Protein AF-A0A6J8ECT9-F1 (afdb_monomer_lite)

pLDDT: mean 80.05, std 12.2, range [42.28, 95.5]

Secondary structure (DSSP, 8-state):
-----HHHHHHHHHHHHHHHHHHHHHHHT----S-HHHHHHHHHHHHHHHHHHHTT---S-TTT-SS---TT-SS-TTTT-SSSPTT------HHHHHHHHHHHHHHHSHHHHHHHTT---HHHHHHHHHHHHHHS-TTS--TTTHHHHHHHHHHHHHH-HHHHHHHHHHHTT-PPPTTSHHHHHHHHHHHHHHHHHHHHHSHHHHHHHHHHHHHHHHHHHHHHHHHH-

Sequence (229 aa):
MPALLVSEKEKLLKRFALDMQRVVRQSTMLPLKDSIWTKKVHLLYACYAIVSCYQGGHNVRTKYSVICSNRNSLKTWTEKSPYLKNNFKLNKSENTAALLRECVKYRLGPTILNRTCKNTNTQRAEATNRAIRATVPSNVTFTRNYKGRVHTAIHNVNNGPGESIVKLCKAAGVSIEQGSRAARGLKNIQRHNEKHKLYKQSKRYTDQRCSKKQELYEIYDEYQEKKRL

Foldseek 3Di:
DPDDDPVRVVLLVVLVVVQLVVQLVLLLLDPPVDDLVVSLVLLLLCLVCVLCLLQVHNPRDCSNPSQNNDPPDPDGSLCVRPRHDHPRHDHPDPVSSVVSSVVSCVRSNPVNSVVPVVVPDPVLVVQLVVLLCVQPPPVDDDPPCSVVSSVLSNLCSVQNDLVSVQVVCVVVVHHDDPPDPSNVVSVVRRVVVVVVVVVCSDPVVVVVVVVVVVVVVVVVVVVVVVVVD

Organism: Mytilus coruscus (NCBI:txid42192)

Structure (mmCIF, N/CA/C/O backbone):
data_AF-A0A6J8ECT9-F1
#
_entry.id   AF-A0A6J8ECT9-F1
#
loop_
_atom_site.group_PDB
_atom_site.id
_atom_site.type_symbol
_atom_site.label_atom_id
_atom_site.label_alt_id
_atom_site.label_comp_id
_atom_site.label_asym_id
_atom_site.label_entity_id
_atom_site.label_seq_id
_atom_site.pdbx_PDB_ins_code
_atom_site.Cartn_x
_atom_site.Cartn_y
_atom_site.Cartn_z
_atom_site.occupancy
_atom_site.B_iso_or_equiv
_atom_site.auth_seq_id
_atom_site.auth_comp_id
_atom_site.auth_asym_id
_atom_site.auth_atom_id
_atom_site.pdbx_PDB_model_num
ATOM 1 N N . MET A 1 1 ? 23.731 0.062 -33.582 1.00 42.28 1 MET A N 1
ATOM 2 C CA . MET A 1 1 ? 23.997 0.014 -32.125 1.00 42.28 1 MET A CA 1
ATOM 3 C C . MET A 1 1 ? 25.031 -1.073 -31.887 1.00 42.28 1 MET A C 1
ATOM 5 O O . MET A 1 1 ? 24.798 -2.160 -32.404 1.00 42.28 1 MET A O 1
ATOM 9 N N . PRO A 1 2 ? 26.151 -0.808 -31.189 1.00 46.94 2 PRO A N 1
ATOM 10 C CA . PRO A 1 2 ? 27.113 -1.857 -30.858 1.00 46.94 2 PRO A CA 1
ATOM 11 C C . PRO A 1 2 ? 26.419 -2.965 -30.056 1.00 46.94 2 PRO A C 1
ATOM 13 O O . PRO A 1 2 ? 25.510 -2.694 -29.264 1.00 46.94 2 PRO A O 1
ATOM 16 N N . ALA A 1 3 ? 26.793 -4.215 -30.319 1.00 57.44 3 ALA A N 1
ATOM 17 C CA . ALA A 1 3 ? 26.203 -5.369 -29.660 1.00 57.44 3 ALA A CA 1
ATOM 18 C C . ALA A 1 3 ? 26.554 -5.336 -28.165 1.00 57.44 3 ALA A C 1
ATOM 20 O O . ALA A 1 3 ? 27.710 -5.497 -27.793 1.00 57.44 3 ALA A O 1
ATOM 21 N N . LEU A 1 4 ? 25.548 -5.108 -27.316 1.00 66.75 4 LEU A N 1
ATOM 22 C CA . LEU A 1 4 ? 25.708 -5.151 -25.861 1.00 66.75 4 LEU A CA 1
ATOM 23 C C . LEU A 1 4 ? 26.184 -6.540 -25.418 1.00 66.75 4 LEU A C 1
ATOM 25 O O . LEU A 1 4 ? 25.668 -7.558 -25.906 1.00 66.75 4 LEU A O 1
ATOM 29 N N . LEU A 1 5 ? 27.098 -6.571 -24.447 1.00 77.25 5 LEU A N 1
ATOM 30 C CA . LEU A 1 5 ? 27.519 -7.807 -23.788 1.00 77.25 5 LEU A CA 1
ATOM 31 C C . LEU A 1 5 ? 26.323 -8.460 -23.073 1.00 77.25 5 LEU A C 1
ATOM 33 O O . LEU A 1 5 ? 25.353 -7.794 -22.700 1.00 77.25 5 LEU A O 1
ATOM 37 N N . VAL A 1 6 ? 26.373 -9.780 -22.864 1.00 75.69 6 VAL A N 1
ATOM 38 C CA . VAL A 1 6 ? 25.279 -10.541 -22.221 1.00 75.69 6 VAL A CA 1
ATOM 39 C C . VAL A 1 6 ? 24.936 -9.968 -20.838 1.00 75.69 6 VAL A C 1
ATOM 41 O O . VAL A 1 6 ? 23.765 -9.737 -20.537 1.00 75.69 6 VAL A O 1
ATOM 44 N N . SER A 1 7 ? 25.948 -9.620 -20.041 1.00 75.31 7 SER A N 1
ATOM 45 C CA . SER A 1 7 ? 25.783 -9.004 -18.717 1.00 75.31 7 SER A CA 1
ATOM 46 C C . SER A 1 7 ? 25.121 -7.619 -18.772 1.00 75.31 7 SER A C 1
ATOM 48 O O . SER A 1 7 ? 24.304 -7.275 -17.914 1.00 75.31 7 SER A O 1
ATOM 50 N N . GLU A 1 8 ? 25.414 -6.821 -19.799 1.00 76.25 8 GLU A N 1
ATOM 51 C CA . GLU A 1 8 ? 24.804 -5.504 -20.003 1.00 76.25 8 GLU A CA 1
ATOM 52 C C . GLU A 1 8 ? 23.343 -5.616 -20.439 1.00 76.25 8 GLU A C 1
ATOM 54 O O . GLU A 1 8 ? 22.501 -4.831 -19.991 1.00 76.25 8 GLU A O 1
ATOM 59 N N . LYS A 1 9 ? 23.022 -6.617 -21.269 1.00 78.38 9 LYS A N 1
ATOM 60 C CA . LYS A 1 9 ? 21.642 -6.945 -21.652 1.00 78.38 9 LYS A CA 1
ATOM 61 C C . LYS A 1 9 ? 20.822 -7.350 -20.429 1.00 78.38 9 LYS A C 1
ATOM 63 O O . LYS A 1 9 ? 19.725 -6.829 -20.240 1.00 78.38 9 LYS A O 1
ATOM 68 N N . GLU A 1 10 ? 21.358 -8.200 -19.556 1.00 79.62 10 GLU A N 1
ATOM 69 C CA . GLU A 1 10 ? 20.688 -8.592 -18.310 1.00 79.62 10 GLU A CA 1
ATOM 70 C C . GLU A 1 10 ? 20.466 -7.409 -17.358 1.00 79.62 10 GLU A C 1
ATOM 72 O O . GLU A 1 10 ? 19.363 -7.236 -16.826 1.00 79.62 10 GLU A O 1
ATOM 77 N N . LYS A 1 11 ? 21.485 -6.557 -17.162 1.00 78.88 11 LYS A N 1
ATOM 78 C CA . LYS A 1 11 ? 21.368 -5.330 -16.353 1.00 78.88 11 LYS A CA 1
ATOM 79 C C . LYS A 1 11 ? 20.291 -4.396 -16.932 1.00 78.88 11 LYS A C 1
ATOM 81 O O . LYS A 1 11 ? 19.468 -3.868 -16.179 1.00 78.88 11 LYS A O 1
ATOM 86 N N . LEU A 1 12 ? 20.235 -4.232 -18.257 1.00 80.31 12 LEU A N 1
ATOM 87 C CA . LEU A 1 12 ? 19.220 -3.417 -18.935 1.00 80.31 12 LEU A CA 1
ATOM 88 C C . LEU A 1 12 ? 17.805 -3.986 -18.762 1.00 80.31 12 LEU A C 1
ATOM 90 O O . LEU A 1 12 ? 16.889 -3.231 -18.438 1.00 80.31 12 LEU A O 1
ATOM 94 N N . LEU A 1 13 ? 17.624 -5.300 -18.919 1.00 82.00 13 LEU A N 1
ATOM 95 C CA . LEU A 1 13 ? 16.331 -5.968 -18.729 1.00 82.00 13 LEU A CA 1
ATOM 96 C C . LEU A 1 13 ? 15.812 -5.802 -17.296 1.00 82.00 13 LEU A C 1
ATOM 98 O O . LEU A 1 13 ? 14.642 -5.472 -17.098 1.00 82.00 13 LEU A O 1
ATOM 102 N N . LYS A 1 14 ? 16.683 -5.959 -16.290 1.00 82.12 14 LYS A N 1
ATOM 103 C CA . LYS A 1 14 ? 16.328 -5.738 -14.877 1.00 82.12 14 LYS A CA 1
ATOM 104 C C . LYS A 1 14 ? 15.884 -4.296 -14.626 1.00 82.12 14 LYS A C 1
ATOM 106 O O . LYS A 1 14 ? 14.847 -4.070 -14.000 1.00 82.12 14 LYS A O 1
ATOM 111 N N . ARG A 1 15 ? 16.632 -3.318 -15.145 1.00 82.38 15 ARG A N 1
ATOM 112 C CA . ARG A 1 15 ? 16.305 -1.886 -15.025 1.00 82.38 15 ARG A CA 1
ATOM 113 C C . ARG A 1 15 ? 14.992 -1.535 -15.721 1.00 82.38 15 ARG A C 1
ATOM 115 O O . ARG A 1 15 ? 14.152 -0.860 -15.129 1.00 82.38 15 ARG A O 1
ATOM 122 N N . PHE A 1 16 ? 14.777 -2.059 -16.925 1.00 84.50 16 PHE A N 1
ATOM 123 C CA . PHE A 1 16 ? 13.524 -1.911 -17.658 1.00 84.50 16 PHE A CA 1
ATOM 124 C C . PHE A 1 16 ? 12.336 -2.502 -16.889 1.00 84.50 16 PHE A C 1
ATOM 126 O O . PHE A 1 16 ? 11.304 -1.849 -16.746 1.00 84.50 16 PHE A O 1
ATOM 133 N N . ALA A 1 17 ? 12.487 -3.696 -16.311 1.00 83.44 17 ALA A N 1
ATOM 134 C CA . ALA A 1 17 ? 11.437 -4.321 -15.512 1.00 83.44 17 ALA A CA 1
ATOM 135 C C . ALA A 1 17 ? 11.085 -3.506 -14.252 1.00 83.44 17 ALA A C 1
ATOM 137 O O . ALA A 1 17 ? 9.904 -3.353 -13.928 1.00 83.44 17 ALA A O 1
ATOM 138 N N . LEU A 1 18 ? 12.083 -2.963 -13.545 1.00 82.19 18 LEU A N 1
ATOM 139 C CA . LEU A 1 18 ? 11.872 -2.103 -12.370 1.00 82.19 18 LEU A CA 1
ATOM 140 C C . LEU A 1 18 ? 11.126 -0.816 -12.728 1.00 82.19 18 LEU A C 1
ATOM 142 O O . LEU A 1 18 ? 10.202 -0.401 -12.022 1.00 82.19 18 LEU A O 1
ATOM 146 N N . ASP A 1 19 ? 11.511 -0.211 -13.843 1.00 83.94 19 ASP A N 1
ATOM 147 C CA . ASP A 1 19 ? 10.875 0.983 -14.362 1.00 83.94 19 ASP A CA 1
ATOM 148 C C . ASP A 1 19 ? 9.418 0.735 -14.767 1.00 83.94 19 ASP A C 1
ATOM 150 O O . ASP A 1 19 ? 8.507 1.421 -14.296 1.00 83.94 19 ASP A O 1
ATOM 154 N N . MET A 1 20 ? 9.174 -0.334 -15.520 1.00 82.62 20 MET A N 1
ATOM 155 C CA . MET A 1 20 ? 7.834 -0.744 -15.921 1.00 82.62 20 MET A CA 1
ATOM 156 C C . MET A 1 20 ? 6.936 -1.014 -14.705 1.00 82.62 20 MET A C 1
ATOM 158 O O . MET A 1 20 ? 5.779 -0.592 -14.671 1.00 82.62 20 MET A O 1
ATOM 162 N N . GLN A 1 21 ? 7.468 -1.647 -13.653 1.00 81.00 21 GLN A N 1
ATOM 163 C CA . GLN A 1 21 ? 6.742 -1.836 -12.393 1.00 81.00 21 GLN A CA 1
ATOM 164 C C . GLN A 1 21 ? 6.394 -0.510 -11.706 1.00 81.00 21 GLN A C 1
ATOM 166 O O . GLN A 1 21 ? 5.280 -0.364 -11.191 1.00 81.00 21 GLN A O 1
ATOM 171 N N . ARG A 1 22 ? 7.315 0.462 -11.688 1.00 78.81 22 ARG A N 1
ATOM 172 C CA . ARG A 1 22 ? 7.078 1.803 -11.123 1.00 78.81 22 ARG A CA 1
ATOM 173 C C . ARG A 1 22 ? 5.946 2.516 -11.864 1.00 78.81 22 ARG A C 1
ATOM 175 O O . ARG A 1 22 ? 5.014 2.998 -11.221 1.00 78.81 22 ARG A O 1
ATOM 182 N N . VAL A 1 23 ? 6.011 2.532 -13.191 1.00 78.75 23 VAL A N 1
ATOM 183 C CA . VAL A 1 23 ? 5.038 3.149 -14.111 1.00 78.75 23 VAL A CA 1
ATOM 184 C C . VAL A 1 23 ? 3.642 2.558 -13.912 1.00 78.75 23 VAL A C 1
ATOM 186 O O . VAL A 1 23 ? 2.666 3.269 -13.650 1.00 78.75 23 VAL A O 1
ATOM 189 N N . VAL A 1 24 ? 3.543 1.230 -13.959 1.00 78.88 24 VAL A N 1
ATOM 190 C CA . VAL A 1 24 ? 2.293 0.497 -13.729 1.00 78.88 24 VAL A CA 1
ATOM 191 C C . VAL A 1 24 ? 1.719 0.824 -12.348 1.00 78.88 24 VAL A C 1
ATOM 193 O O . VAL A 1 24 ? 0.538 1.150 -12.227 1.00 78.88 24 VAL A O 1
ATOM 196 N N . ARG A 1 25 ? 2.551 0.805 -11.299 1.00 75.94 25 ARG A N 1
ATOM 197 C CA . ARG A 1 25 ? 2.118 1.107 -9.929 1.00 75.94 25 ARG A CA 1
ATOM 198 C C . ARG A 1 25 ? 1.561 2.524 -9.805 1.00 75.94 25 ARG A C 1
ATOM 200 O O . ARG A 1 25 ? 0.487 2.689 -9.230 1.00 75.94 25 ARG A O 1
ATOM 207 N N . GLN A 1 26 ? 2.241 3.524 -10.362 1.00 72.56 26 GLN A N 1
ATOM 208 C CA . GLN A 1 26 ? 1.763 4.911 -10.357 1.00 72.56 26 GLN A CA 1
ATOM 209 C C . GLN A 1 26 ? 0.407 5.047 -11.058 1.00 72.56 26 GLN A C 1
ATOM 211 O O . GLN A 1 26 ? -0.494 5.687 -10.519 1.00 72.56 26 GLN A O 1
ATOM 216 N N . SER A 1 27 ? 0.223 4.360 -12.188 1.00 72.00 27 SER A N 1
ATOM 217 C CA . SER A 1 27 ? -1.050 4.351 -12.922 1.00 72.00 27 SER A CA 1
ATOM 218 C C . SER A 1 27 ? -2.197 3.756 -12.091 1.00 72.00 27 SER A C 1
ATOM 220 O O . SER A 1 27 ? -3.317 4.257 -12.123 1.00 72.00 27 SER A O 1
ATOM 222 N N . THR A 1 28 ? -1.927 2.723 -11.282 1.00 67.19 28 THR A N 1
ATOM 223 C CA . THR A 1 28 ? -2.938 2.097 -10.402 1.00 67.19 28 THR A CA 1
ATOM 224 C C . THR A 1 28 ? -3.255 2.867 -9.115 1.00 67.19 28 THR A C 1
ATOM 226 O O . THR A 1 28 ? -4.299 2.612 -8.505 1.00 67.19 28 THR A O 1
ATOM 229 N N . MET A 1 29 ? -2.368 3.774 -8.687 1.00 61.28 29 MET A N 1
ATOM 230 C CA . MET A 1 29 ? -2.456 4.510 -7.416 1.00 61.28 29 MET A CA 1
ATOM 231 C C . MET A 1 29 ? -3.313 5.776 -7.481 1.00 61.28 29 MET A C 1
ATOM 233 O O . MET A 1 29 ? -3.474 6.443 -6.459 1.00 61.28 29 MET A O 1
ATOM 237 N N . LEU A 1 30 ? -3.887 6.104 -8.640 1.00 58.78 30 LEU A N 1
ATOM 238 C CA . LEU A 1 30 ? -4.787 7.242 -8.745 1.00 58.78 30 LEU A CA 1
ATOM 239 C C . LEU A 1 30 ? -5.983 7.099 -7.787 1.00 58.78 30 LEU A C 1
ATOM 241 O O . LEU A 1 30 ? -6.683 6.077 -7.830 1.00 58.78 30 LEU A O 1
ATOM 245 N N . PRO A 1 31 ? -6.267 8.128 -6.970 1.00 50.12 31 PRO A N 1
ATOM 246 C CA . PRO A 1 31 ? -7.516 8.237 -6.239 1.00 50.12 31 PRO A CA 1
ATOM 247 C C . PRO A 1 31 ? -8.613 8.628 -7.233 1.00 50.12 31 PRO A C 1
ATOM 249 O O . PRO A 1 31 ? -9.048 9.773 -7.289 1.00 50.12 31 PRO A O 1
ATOM 252 N N . LEU A 1 32 ? -9.038 7.687 -8.076 1.00 51.03 32 LEU A N 1
ATOM 253 C CA . LEU A 1 32 ? -10.260 7.879 -8.842 1.00 51.03 32 LEU A CA 1
ATOM 254 C C . LEU A 1 32 ? -11.411 7.747 -7.845 1.00 51.03 32 LEU A C 1
ATOM 256 O O . LEU A 1 32 ? -11.631 6.672 -7.291 1.00 51.03 32 LEU A O 1
ATOM 260 N N . LYS A 1 33 ? -12.103 8.864 -7.595 1.00 47.41 33 LYS A N 1
ATOM 261 C CA . LYS A 1 33 ? -13.341 8.929 -6.800 1.00 47.41 33 LYS A CA 1
ATOM 262 C C . LYS A 1 33 ? -14.496 8.136 -7.438 1.00 47.41 33 LYS A C 1
ATOM 264 O O . LYS A 1 33 ? -15.548 8.004 -6.826 1.00 47.41 33 LYS A O 1
ATOM 269 N N . ASP A 1 34 ? -14.283 7.600 -8.637 1.00 55.09 34 ASP A N 1
ATOM 270 C CA . ASP A 1 34 ? -15.316 7.034 -9.492 1.00 55.09 34 ASP A CA 1
ATOM 271 C C . ASP A 1 34 ? -15.392 5.504 -9.434 1.00 55.09 34 ASP A C 1
ATOM 273 O O . ASP A 1 34 ? -14.474 4.807 -8.992 1.00 55.09 34 ASP A O 1
ATOM 277 N N . SER A 1 35 ? -16.514 4.990 -9.941 1.00 68.62 35 SER A N 1
ATOM 278 C CA . SER A 1 35 ? -16.851 3.570 -10.033 1.00 68.62 35 SER A CA 1
ATOM 279 C C . SER A 1 35 ? -15.708 2.679 -10.558 1.00 68.62 35 SER A C 1
ATOM 281 O O . SER A 1 35 ? -14.853 3.088 -11.352 1.00 68.62 35 SER A O 1
ATOM 283 N N . ILE A 1 36 ? -15.739 1.392 -10.184 1.00 71.06 36 ILE A N 1
ATOM 284 C CA . ILE A 1 36 ? -14.810 0.360 -10.686 1.00 71.06 36 ILE A CA 1
ATOM 285 C C . ILE A 1 36 ? -14.751 0.356 -12.223 1.00 71.06 36 ILE A C 1
ATOM 287 O O . ILE A 1 36 ? -13.694 0.092 -12.801 1.00 71.06 36 ILE A O 1
ATOM 291 N N . TRP A 1 37 ? -15.868 0.655 -12.888 1.00 72.25 37 TRP A N 1
ATOM 292 C CA . TRP A 1 37 ? -15.952 0.725 -14.342 1.00 72.25 37 TRP A CA 1
ATOM 293 C C . TRP A 1 37 ? -15.104 1.870 -14.910 1.00 72.25 37 TRP A C 1
ATOM 295 O O . TRP A 1 37 ? -14.250 1.630 -15.763 1.00 72.25 37 TRP A O 1
ATOM 305 N N . THR A 1 38 ? -15.223 3.078 -14.355 1.00 73.31 38 THR A N 1
ATOM 306 C CA . THR A 1 38 ? -14.407 4.240 -14.744 1.00 73.31 38 THR A CA 1
ATOM 307 C C . THR A 1 38 ? -12.912 3.958 -14.568 1.00 73.31 38 THR A C 1
ATOM 309 O O . THR A 1 38 ? -12.101 4.274 -15.443 1.00 73.31 38 THR A O 1
ATOM 312 N N . LYS A 1 39 ? -12.539 3.271 -13.478 1.00 73.31 39 LYS A N 1
ATOM 313 C CA . LYS A 1 39 ? -11.155 2.841 -13.228 1.00 73.31 39 LYS A CA 1
ATOM 314 C C . LYS A 1 39 ? -10.645 1.856 -14.284 1.00 73.31 39 LYS A C 1
ATOM 316 O O . LYS A 1 39 ? -9.508 1.988 -14.733 1.00 73.31 39 LYS A O 1
ATOM 321 N N . LYS A 1 40 ? -11.466 0.891 -14.708 1.00 74.81 40 LYS A N 1
ATOM 322 C CA . LYS A 1 40 ? -11.105 -0.064 -15.772 1.00 74.81 40 LYS A CA 1
ATOM 323 C C . LYS A 1 40 ? -10.872 0.635 -17.105 1.00 74.81 40 LYS A C 1
ATOM 325 O O . LYS A 1 40 ? -9.853 0.386 -17.739 1.00 74.81 40 LYS A O 1
ATOM 330 N N . VAL A 1 41 ? -11.783 1.524 -17.499 1.00 76.62 41 VAL A N 1
ATOM 331 C CA . VAL A 1 41 ? -11.671 2.282 -18.753 1.00 76.62 41 VAL A CA 1
ATOM 332 C C . VAL A 1 41 ? -10.392 3.119 -18.753 1.00 76.62 41 VAL A C 1
ATOM 334 O O . VAL A 1 41 ? -9.612 3.052 -19.699 1.00 76.62 41 VAL A O 1
ATOM 337 N N . HIS A 1 42 ? -10.115 3.843 -17.666 1.00 76.38 42 HIS A N 1
ATOM 338 C CA . HIS A 1 42 ? -8.904 4.655 -17.556 1.00 76.38 42 HIS A CA 1
ATOM 339 C C . HIS A 1 42 ? -7.619 3.818 -17.671 1.00 76.38 42 HIS A C 1
ATOM 341 O O . HIS A 1 42 ? -6.706 4.180 -18.410 1.00 76.38 42 HIS A O 1
ATOM 347 N N . LEU A 1 43 ? -7.556 2.674 -16.984 1.00 76.81 43 LEU A N 1
ATOM 348 C CA . LEU A 1 43 ? -6.375 1.807 -16.992 1.00 76.81 43 LEU A CA 1
ATOM 349 C C . LEU A 1 43 ? -6.169 1.082 -18.328 1.00 76.81 43 LEU A C 1
ATOM 351 O O . LEU A 1 43 ? -5.025 0.858 -18.717 1.00 76.81 43 LEU A O 1
ATOM 355 N N . LEU A 1 44 ? -7.242 0.791 -19.071 1.00 76.56 44 LEU A N 1
ATOM 356 C CA . LEU A 1 44 ? -7.140 0.294 -20.445 1.00 76.56 44 LEU A CA 1
ATOM 357 C C . LEU A 1 44 ? -6.441 1.314 -21.349 1.00 76.56 44 LEU A C 1
ATOM 359 O O . LEU A 1 44 ? -5.489 0.955 -22.037 1.00 76.56 44 LEU A O 1
ATOM 363 N N . TYR A 1 45 ? -6.847 2.586 -21.305 1.00 78.00 45 TYR A N 1
ATOM 364 C CA . TYR A 1 45 ? -6.188 3.648 -22.074 1.00 78.00 45 TYR A CA 1
ATOM 365 C C . TYR A 1 45 ? -4.764 3.947 -21.583 1.00 78.00 45 TYR A C 1
ATOM 367 O O . TYR A 1 45 ? -3.893 4.268 -22.395 1.00 78.00 45 TYR A O 1
ATOM 375 N N . ALA A 1 46 ? -4.489 3.770 -20.287 1.00 79.75 46 ALA A N 1
ATOM 376 C CA . ALA A 1 46 ? -3.138 3.884 -19.744 1.00 79.75 46 ALA A CA 1
ATOM 377 C C . ALA A 1 46 ? -2.174 2.865 -20.379 1.00 79.75 46 ALA A C 1
ATOM 379 O O . ALA A 1 46 ? -1.024 3.211 -20.642 1.00 79.75 46 ALA A O 1
ATOM 380 N N . CYS A 1 47 ? -2.629 1.649 -20.715 1.00 82.25 47 CYS A N 1
ATOM 381 C CA . CYS A 1 47 ? -1.801 0.671 -21.434 1.00 82.25 47 CYS A CA 1
ATOM 382 C C . CYS A 1 47 ? -1.283 1.220 -22.770 1.00 82.25 47 CYS A C 1
ATOM 384 O O . CYS A 1 47 ? -0.094 1.111 -23.065 1.00 82.25 47 CYS A O 1
ATOM 386 N N . TYR A 1 48 ? -2.163 1.842 -23.559 1.00 80.81 48 TYR A N 1
ATOM 387 C CA . TYR A 1 48 ? -1.798 2.453 -24.840 1.00 80.81 48 TYR A CA 1
ATOM 388 C C . TYR A 1 48 ? -0.845 3.635 -24.646 1.00 80.81 48 TYR A C 1
ATOM 390 O O . TYR A 1 48 ? 0.136 3.763 -25.378 1.00 80.81 48 TYR A O 1
ATOM 398 N N . ALA A 1 49 ? -1.093 4.463 -23.627 1.00 79.94 49 ALA A N 1
ATOM 399 C CA . ALA A 1 49 ? -0.227 5.587 -23.287 1.00 79.94 49 ALA A CA 1
ATOM 400 C C . ALA A 1 49 ? 1.196 5.138 -22.918 1.00 79.94 49 ALA A C 1
ATOM 402 O O . ALA A 1 49 ? 2.166 5.717 -23.407 1.00 79.94 49 ALA A O 1
ATOM 403 N N . ILE A 1 50 ? 1.321 4.095 -22.091 1.00 82.25 50 ILE A N 1
ATOM 404 C CA . ILE A 1 50 ? 2.609 3.545 -21.650 1.00 82.25 50 ILE A CA 1
ATOM 405 C C . ILE A 1 50 ? 3.407 3.020 -22.847 1.00 82.25 50 ILE A C 1
ATOM 407 O O . ILE A 1 50 ? 4.567 3.396 -23.009 1.00 82.25 50 ILE A O 1
ATOM 411 N N . VAL A 1 51 ? 2.779 2.205 -23.707 1.00 84.62 51 VAL A N 1
ATOM 412 C CA . VAL A 1 51 ? 3.423 1.648 -24.911 1.00 84.62 51 VAL A CA 1
ATOM 413 C C . VAL A 1 51 ? 3.906 2.764 -25.834 1.00 84.62 51 VAL A C 1
ATOM 415 O O . VAL A 1 51 ? 5.083 2.798 -26.188 1.00 84.62 51 VAL A O 1
ATOM 418 N N . SER A 1 52 ? 3.024 3.722 -26.141 1.00 80.31 52 SER A N 1
ATOM 419 C CA . SER A 1 52 ? 3.354 4.875 -26.981 1.00 80.31 52 SER A CA 1
ATOM 420 C C . SER A 1 52 ? 4.548 5.648 -26.422 1.00 80.31 52 SER A C 1
ATOM 422 O O . SER A 1 52 ? 5.460 6.001 -27.165 1.00 80.31 52 SER A O 1
ATOM 424 N N . CYS A 1 53 ? 4.599 5.871 -25.106 1.00 79.56 53 CYS A N 1
ATOM 425 C CA . CYS A 1 53 ? 5.686 6.642 -24.517 1.00 79.56 53 CYS A CA 1
ATOM 426 C C . CYS A 1 53 ? 7.033 5.904 -24.536 1.00 79.56 53 CYS A C 1
ATOM 428 O O . CYS A 1 53 ? 8.048 6.550 -24.770 1.00 79.56 53 CYS A O 1
ATOM 430 N N . TYR A 1 54 ? 7.069 4.580 -24.339 1.00 82.62 54 TYR A N 1
ATOM 431 C CA . TYR A 1 54 ? 8.312 3.806 -24.500 1.00 82.62 54 TYR A CA 1
ATOM 432 C C . TYR A 1 54 ? 8.829 3.811 -25.949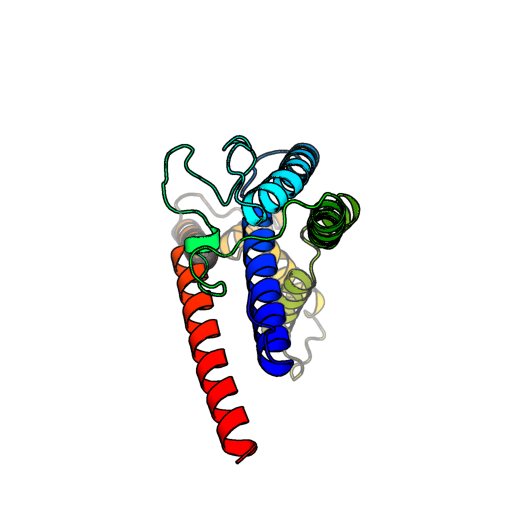 1.00 82.62 54 TYR A C 1
ATOM 434 O O . TYR A 1 54 ? 10.027 3.667 -26.178 1.00 82.62 54 TYR A O 1
ATOM 442 N N . GLN A 1 55 ? 7.943 4.008 -26.927 1.00 82.25 55 GLN A N 1
ATOM 443 C CA . GLN A 1 55 ? 8.282 4.185 -28.344 1.00 82.25 55 GLN A CA 1
ATOM 444 C C . GLN A 1 55 ? 8.634 5.645 -28.708 1.00 82.25 55 GLN A C 1
ATOM 446 O O . GLN A 1 55 ? 8.883 5.959 -29.875 1.00 82.25 55 GLN A O 1
ATOM 451 N N . GLY A 1 56 ? 8.644 6.553 -27.724 1.00 74.31 56 GLY A N 1
ATOM 452 C CA . GLY A 1 56 ? 8.908 7.983 -27.910 1.00 74.31 56 GLY A CA 1
ATOM 453 C C . GLY A 1 56 ? 7.733 8.786 -28.480 1.00 74.31 56 GLY A C 1
ATOM 454 O O . GLY A 1 56 ? 7.928 9.914 -28.926 1.00 74.31 56 GLY A O 1
ATOM 455 N N . GLY A 1 57 ? 6.524 8.216 -28.515 1.00 70.94 57 GLY A N 1
ATOM 456 C CA . GLY A 1 57 ? 5.290 8.897 -28.904 1.00 70.94 57 GLY A CA 1
ATOM 457 C C . GLY A 1 57 ? 4.549 9.457 -27.689 1.00 70.94 57 GLY A C 1
ATOM 458 O O . GLY A 1 57 ? 4.110 8.701 -26.821 1.00 70.94 57 GLY A O 1
ATOM 459 N N . HIS A 1 58 ? 4.348 10.775 -27.643 1.00 67.44 58 HIS A N 1
ATOM 460 C CA . HIS A 1 58 ? 3.712 11.471 -26.509 1.00 67.44 58 HIS A CA 1
ATOM 461 C C . HIS A 1 58 ? 2.329 12.052 -26.838 1.00 67.44 58 HIS A C 1
ATOM 463 O O . HIS A 1 58 ? 1.788 12.865 -26.096 1.00 67.44 58 HIS A O 1
ATOM 469 N N . ASN A 1 59 ? 1.715 11.581 -27.924 1.00 58.38 59 ASN A N 1
ATOM 470 C CA . ASN A 1 59 ? 0.453 12.116 -28.444 1.00 58.38 59 ASN A CA 1
ATOM 471 C C . ASN A 1 59 ? -0.793 11.599 -27.699 1.00 58.38 59 ASN A C 1
ATOM 473 O O . ASN A 1 59 ? -1.919 11.979 -28.025 1.00 58.38 59 ASN A O 1
ATOM 477 N N . VAL A 1 60 ? -0.627 10.727 -26.699 1.00 58.41 60 VAL A N 1
ATOM 478 C CA . VAL A 1 60 ? -1.757 10.151 -25.961 1.00 58.41 60 VAL A CA 1
ATOM 479 C C . VAL A 1 60 ? -2.249 11.149 -24.915 1.00 58.41 60 VAL A C 1
ATOM 481 O O . VAL A 1 60 ? -1.480 11.629 -24.086 1.00 58.41 60 VAL A O 1
ATOM 484 N N . ARG A 1 61 ? -3.548 11.481 -24.983 1.00 55.56 61 ARG A N 1
ATOM 485 C CA . ARG A 1 61 ? -4.200 12.536 -24.187 1.00 55.56 61 ARG A CA 1
ATOM 486 C C . ARG A 1 61 ? -3.797 12.458 -22.705 1.00 55.56 61 ARG A C 1
ATOM 488 O O . ARG A 1 61 ? -3.939 11.410 -22.073 1.00 55.56 61 ARG A O 1
ATOM 495 N N . THR A 1 62 ? -3.421 13.606 -22.139 1.00 57.34 62 THR A N 1
ATOM 496 C CA . THR A 1 62 ? -3.150 13.850 -20.703 1.00 57.34 62 THR A CA 1
ATOM 497 C C . THR A 1 62 ? -4.226 13.284 -19.769 1.00 57.34 62 THR A C 1
ATOM 499 O O . THR A 1 62 ? -3.941 12.956 -18.625 1.00 57.34 62 THR A O 1
ATOM 502 N N . LYS A 1 63 ? -5.454 13.091 -20.272 1.00 57.53 63 LYS A N 1
ATOM 503 C CA . LYS A 1 63 ? -6.577 12.468 -19.557 1.00 57.53 63 LYS A CA 1
ATOM 504 C C . LYS A 1 63 ? -6.336 11.009 -19.136 1.00 57.53 63 LYS A C 1
ATOM 506 O O . LYS A 1 63 ? -6.953 10.577 -18.170 1.00 57.53 63 LYS A O 1
ATOM 511 N N . TYR A 1 64 ? -5.488 10.252 -19.839 1.00 60.06 64 TYR A N 1
ATOM 512 C CA . TYR A 1 64 ? -5.261 8.815 -19.579 1.00 60.06 64 TYR A CA 1
ATOM 513 C C . TYR A 1 64 ? -3.804 8.465 -19.258 1.00 60.06 64 TYR A C 1
ATOM 515 O O . TYR A 1 64 ? -3.512 7.358 -18.811 1.00 60.06 64 TYR A O 1
ATOM 523 N N . SER A 1 65 ? -2.881 9.403 -19.483 1.00 62.22 65 SER A N 1
ATOM 524 C CA . SER A 1 65 ? -1.472 9.252 -19.136 1.00 62.22 65 SER A CA 1
ATOM 525 C C . SER A 1 65 ? -1.195 9.920 -17.794 1.00 62.22 65 SER A C 1
ATOM 527 O O . SER A 1 65 ? -0.981 11.125 -17.712 1.00 62.22 65 SER A O 1
ATOM 529 N N . VAL A 1 66 ? -1.172 9.125 -16.724 1.00 62.31 66 VAL A N 1
ATOM 530 C CA . VAL A 1 66 ? -0.832 9.597 -15.365 1.00 62.31 66 VAL A CA 1
ATOM 531 C C . VAL A 1 66 ? 0.620 10.083 -15.277 1.00 62.31 66 VAL A C 1
ATOM 533 O O . VAL A 1 66 ? 0.985 10.881 -14.418 1.00 62.31 66 VAL A O 1
ATOM 536 N N . ILE A 1 67 ? 1.458 9.579 -16.180 1.00 61.72 67 ILE A N 1
ATOM 537 C CA . ILE A 1 67 ? 2.917 9.649 -16.096 1.00 61.72 67 ILE A CA 1
ATOM 538 C C . ILE A 1 67 ? 3.464 10.731 -17.036 1.00 61.72 67 ILE A C 1
ATOM 540 O O . ILE A 1 67 ? 4.464 11.377 -16.724 1.00 61.72 67 ILE A O 1
ATOM 544 N N . CYS A 1 68 ? 2.785 10.985 -18.159 1.00 63.31 68 CYS A N 1
ATOM 545 C CA . CYS A 1 68 ? 3.107 12.073 -19.076 1.00 63.31 68 CYS A CA 1
ATOM 546 C C . CYS A 1 68 ? 2.119 13.226 -18.854 1.00 63.31 68 CYS A C 1
ATOM 548 O O . CYS A 1 68 ? 1.097 13.342 -19.524 1.00 63.31 68 CYS A O 1
ATOM 550 N N . SER A 1 69 ? 2.409 14.051 -17.848 1.00 55.06 69 SER A N 1
ATOM 551 C CA . SER A 1 69 ? 1.503 15.108 -17.380 1.00 55.06 69 SER A CA 1
ATOM 552 C C . SER A 1 69 ? 1.465 16.345 -18.285 1.00 55.06 69 SER A C 1
ATOM 554 O O . SER A 1 69 ? 0.565 17.161 -18.139 1.00 55.06 69 SER A O 1
ATOM 556 N N . ASN A 1 70 ? 2.413 16.498 -19.216 1.00 53.50 70 ASN A N 1
ATOM 557 C CA . ASN A 1 70 ? 2.557 17.715 -20.012 1.00 53.50 70 ASN A CA 1
ATOM 558 C C . ASN A 1 70 ? 2.615 17.411 -21.508 1.00 53.50 70 ASN A C 1
ATOM 560 O O . ASN A 1 70 ? 3.546 16.759 -21.971 1.00 53.50 70 ASN A O 1
ATOM 564 N N . ARG A 1 71 ? 1.683 18.007 -22.264 1.00 50.53 71 ARG A N 1
ATOM 565 C CA . ARG A 1 71 ? 1.771 18.136 -23.731 1.00 50.53 71 ARG A CA 1
ATOM 566 C C . ARG A 1 71 ? 3.037 18.881 -24.186 1.00 50.53 71 ARG A C 1
ATOM 568 O O . ARG A 1 71 ? 3.498 18.635 -25.289 1.00 50.53 71 ARG A O 1
ATOM 575 N N . ASN A 1 72 ? 3.601 19.735 -23.321 1.00 47.94 72 ASN A N 1
ATOM 576 C CA . ASN A 1 72 ? 4.693 20.660 -23.653 1.00 47.94 72 ASN A CA 1
ATOM 577 C C . ASN A 1 72 ? 6.009 20.392 -22.899 1.00 47.94 72 ASN A C 1
ATOM 579 O O . ASN A 1 72 ? 6.929 21.202 -22.989 1.00 47.94 72 ASN A O 1
ATOM 583 N N . SER A 1 73 ? 6.139 19.315 -22.109 1.00 52.78 73 SER A N 1
ATOM 584 C CA . SER A 1 73 ? 7.432 19.064 -21.459 1.00 52.78 73 SER A CA 1
ATOM 585 C C . SER A 1 73 ? 8.369 18.376 -22.436 1.00 52.78 73 SER A C 1
ATOM 587 O O . SER A 1 73 ? 8.163 17.208 -22.749 1.00 52.78 73 SER A O 1
ATOM 589 N N . LEU A 1 74 ? 9.437 19.079 -22.813 1.00 51.41 74 LEU A N 1
ATOM 590 C CA . LEU A 1 74 ? 10.569 18.555 -23.586 1.00 51.41 74 LEU A CA 1
ATOM 591 C C . LEU A 1 74 ? 11.168 17.269 -22.991 1.00 51.41 74 LEU A C 1
ATOM 593 O O . LEU A 1 74 ? 11.817 16.523 -23.710 1.00 51.41 74 LEU A O 1
ATOM 597 N N . LYS A 1 75 ? 10.936 17.009 -21.693 1.00 56.09 75 LYS A N 1
ATOM 598 C CA . LYS A 1 75 ? 11.442 15.828 -20.992 1.00 56.09 75 LYS A CA 1
ATOM 599 C C . LYS A 1 75 ? 10.424 14.704 -20.898 1.00 56.09 75 LYS A C 1
ATOM 601 O O . LYS A 1 75 ? 9.415 14.827 -20.189 1.00 56.09 75 LYS A O 1
ATOM 606 N N . THR A 1 76 ? 10.737 13.587 -21.544 1.00 66.19 76 THR A N 1
ATOM 607 C CA . THR A 1 76 ? 9.945 12.356 -21.490 1.00 66.19 76 THR A CA 1
ATOM 608 C C . THR A 1 76 ? 9.978 11.739 -20.090 1.00 66.19 76 THR A C 1
ATOM 610 O O . THR A 1 76 ? 10.872 11.995 -19.285 1.00 66.19 76 THR A O 1
ATOM 613 N N . TRP A 1 77 ? 8.983 10.924 -19.733 1.00 71.75 77 TRP A N 1
ATOM 614 C CA . TRP A 1 77 ? 9.033 10.251 -18.431 1.00 71.75 77 TRP A CA 1
ATOM 615 C C . TRP A 1 77 ? 10.159 9.202 -18.382 1.00 71.75 77 TRP A C 1
ATOM 617 O O . TRP A 1 77 ? 10.717 8.977 -17.313 1.00 71.75 77 TRP A O 1
ATOM 627 N N . THR A 1 78 ? 10.539 8.640 -19.535 1.00 71.75 78 THR A N 1
ATOM 628 C CA . THR A 1 78 ? 11.728 7.797 -19.720 1.00 71.75 78 THR A CA 1
ATOM 629 C C . THR A 1 78 ? 13.016 8.548 -19.381 1.00 71.75 78 THR A C 1
ATOM 631 O O . THR A 1 78 ? 13.898 7.967 -18.763 1.00 71.75 78 THR A O 1
ATOM 634 N N . GLU A 1 79 ? 13.101 9.853 -19.662 1.00 72.19 79 GLU A N 1
ATOM 635 C CA . GLU A 1 79 ? 14.207 10.716 -19.201 1.00 72.19 79 GLU A CA 1
ATOM 636 C C . GLU A 1 79 ? 14.127 11.074 -17.710 1.00 72.19 79 GLU A C 1
ATOM 638 O O . GLU A 1 79 ? 15.120 11.470 -17.111 1.00 72.19 79 GLU A O 1
ATOM 643 N N . LYS A 1 80 ? 12.950 10.947 -17.089 1.00 71.81 80 LYS A N 1
ATOM 644 C CA . LYS A 1 80 ? 12.753 11.107 -15.635 1.00 71.81 80 LYS A CA 1
ATOM 645 C C . LYS A 1 80 ? 12.819 9.767 -14.894 1.00 71.81 80 LYS A C 1
ATOM 647 O O . LYS A 1 80 ? 12.486 9.694 -13.703 1.00 71.81 80 LYS A O 1
ATOM 652 N N . SER A 1 81 ? 13.145 8.684 -15.593 1.00 76.12 81 SER A N 1
ATOM 653 C CA . SER A 1 81 ? 13.294 7.380 -14.969 1.00 76.12 81 SER A CA 1
ATOM 654 C C . SER A 1 81 ? 14.623 7.333 -14.215 1.00 76.12 81 SER A C 1
ATOM 656 O O . SER A 1 81 ? 15.653 7.617 -14.813 1.00 76.12 81 SER A O 1
ATOM 658 N N . PRO A 1 82 ? 14.637 6.932 -12.932 1.00 74.19 82 PRO A N 1
ATOM 659 C CA . PRO A 1 82 ? 15.879 6.669 -12.216 1.00 74.19 82 PRO A CA 1
ATOM 660 C C . PRO A 1 82 ? 16.545 5.363 -12.680 1.00 74.19 82 PRO A C 1
ATOM 662 O O . PRO A 1 82 ? 17.674 5.084 -12.301 1.00 74.19 82 PRO A O 1
ATOM 665 N N . TYR A 1 83 ? 15.845 4.531 -13.461 1.00 79.94 83 TYR A N 1
ATOM 666 C CA . TYR A 1 83 ? 16.318 3.203 -13.851 1.00 79.94 83 TYR A CA 1
ATOM 667 C C . TYR A 1 83 ? 16.789 3.142 -15.309 1.00 79.94 83 TYR A C 1
ATOM 669 O O . TYR A 1 83 ? 17.664 2.339 -15.635 1.00 79.94 83 TYR A O 1
ATOM 677 N N . LEU A 1 84 ? 16.208 3.949 -16.200 1.00 81.38 84 LEU A N 1
ATOM 678 C CA . LEU A 1 84 ? 16.544 3.944 -17.625 1.00 81.38 84 LEU A CA 1
ATOM 679 C C . LEU A 1 84 ? 17.657 4.945 -17.949 1.00 81.38 84 LEU A C 1
ATOM 681 O O . LEU A 1 84 ? 17.842 5.942 -17.261 1.00 81.38 84 LEU A O 1
ATOM 685 N N . LYS A 1 85 ? 18.392 4.681 -19.035 1.00 75.25 85 LYS A N 1
ATOM 686 C CA . LYS A 1 85 ? 19.355 5.640 -19.591 1.00 75.25 85 LYS A CA 1
ATOM 687 C C . LYS A 1 85 ? 18.614 6.826 -20.229 1.00 75.25 85 LYS A C 1
ATOM 689 O O . LYS A 1 85 ? 17.502 6.661 -20.739 1.00 75.25 85 LYS A O 1
ATOM 694 N N . ASN A 1 86 ? 19.260 7.994 -20.266 1.00 68.62 86 ASN A N 1
ATOM 695 C CA . ASN A 1 86 ? 18.747 9.165 -20.985 1.00 68.62 86 ASN A CA 1
ATOM 696 C C . ASN A 1 86 ? 18.419 8.795 -22.443 1.00 68.62 86 ASN A C 1
ATOM 698 O O . ASN A 1 86 ? 19.183 8.079 -23.089 1.00 68.62 86 ASN A O 1
ATOM 702 N N . ASN A 1 87 ? 17.283 9.281 -22.953 1.00 71.44 87 ASN A N 1
ATOM 703 C CA . ASN A 1 87 ? 16.784 9.012 -24.309 1.00 71.44 87 ASN 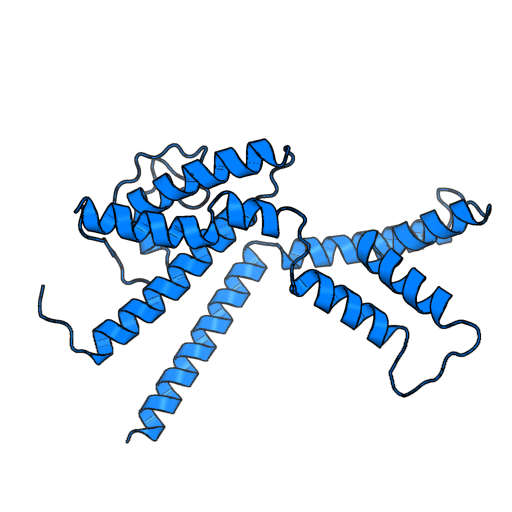A CA 1
ATOM 704 C C . ASN A 1 87 ? 16.472 7.537 -24.631 1.00 71.44 87 ASN A C 1
ATOM 706 O O . ASN A 1 87 ? 16.467 7.156 -25.803 1.00 71.44 87 ASN A O 1
ATOM 710 N N . PHE A 1 88 ? 16.182 6.702 -23.626 1.00 81.06 88 PHE A N 1
ATOM 711 C CA . PHE A 1 88 ? 15.741 5.324 -23.860 1.00 81.06 88 PHE A CA 1
ATOM 712 C C . PHE A 1 88 ? 14.477 5.272 -24.734 1.00 81.06 88 PHE A C 1
ATOM 714 O O . PHE A 1 88 ? 13.453 5.866 -24.393 1.00 81.06 88 PHE A O 1
ATOM 721 N N . LYS A 1 89 ? 14.546 4.530 -25.845 1.00 81.38 89 LYS A N 1
ATOM 722 C CA . LYS A 1 89 ? 13.438 4.315 -26.784 1.00 81.38 89 LYS A CA 1
ATOM 723 C C . LYS A 1 89 ? 13.439 2.870 -27.268 1.00 81.38 89 LYS A C 1
ATOM 725 O O . LYS A 1 89 ? 14.487 2.331 -27.621 1.00 81.38 89 LYS A O 1
ATOM 730 N N . LEU A 1 90 ? 12.261 2.260 -27.302 1.00 82.88 90 LEU A N 1
ATOM 731 C CA . LEU A 1 90 ? 12.049 0.967 -27.944 1.00 82.88 90 LEU A CA 1
ATOM 732 C C . LEU A 1 90 ? 11.830 1.143 -29.446 1.00 82.88 90 LEU A C 1
ATOM 734 O O . LEU A 1 90 ? 11.368 2.189 -29.908 1.00 82.88 90 LEU A O 1
ATOM 738 N N . ASN A 1 91 ? 12.130 0.089 -30.204 1.00 82.56 91 ASN A N 1
ATOM 739 C CA . ASN A 1 91 ? 11.834 0.053 -31.628 1.00 82.56 91 ASN A CA 1
ATOM 740 C C . ASN A 1 91 ? 10.313 0.189 -31.858 1.00 82.56 91 ASN A C 1
ATOM 742 O O . ASN A 1 91 ? 9.507 -0.409 -31.142 1.00 82.56 91 ASN A O 1
ATOM 746 N N . LYS A 1 92 ? 9.920 0.956 -32.880 1.00 79.00 92 LYS A N 1
ATOM 747 C CA . LYS A 1 92 ? 8.520 1.203 -33.266 1.00 79.00 92 LYS A CA 1
ATOM 748 C C 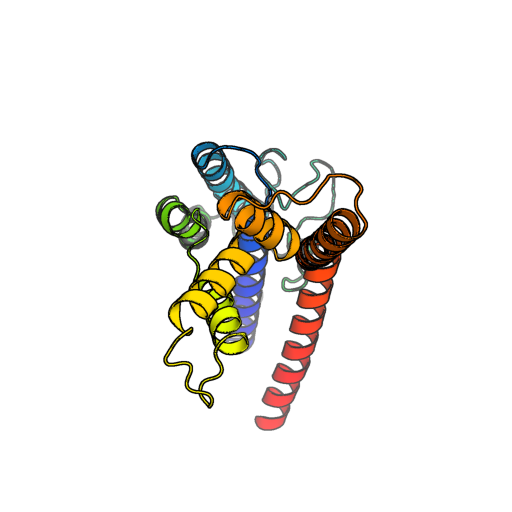. LYS A 1 92 ? 7.886 0.035 -34.039 1.00 79.00 92 LYS A C 1
ATOM 750 O O . LYS A 1 92 ? 6.868 0.220 -34.691 1.00 79.00 92 LYS A O 1
ATOM 755 N N . SER A 1 93 ? 8.473 -1.159 -33.974 1.00 87.50 93 SER A N 1
ATOM 756 C CA . SER A 1 93 ? 7.904 -2.360 -34.585 1.00 87.50 93 SER A CA 1
ATOM 757 C C . SER A 1 93 ? 6.574 -2.730 -33.922 1.00 87.50 93 SER A C 1
ATOM 759 O O . SER A 1 93 ? 6.471 -2.728 -32.690 1.00 87.50 93 SER A O 1
ATOM 761 N N . GLU A 1 94 ? 5.581 -3.104 -34.732 1.00 84.19 94 GLU A N 1
ATOM 762 C CA . GLU A 1 94 ? 4.270 -3.559 -34.252 1.00 84.19 94 GLU A CA 1
ATOM 763 C C . GLU A 1 94 ? 4.400 -4.798 -33.351 1.00 84.19 94 GLU A C 1
ATOM 765 O O . GLU A 1 94 ? 3.755 -4.876 -32.308 1.00 84.19 94 GLU A O 1
ATOM 770 N N . ASN A 1 95 ? 5.335 -5.705 -33.655 1.00 87.06 95 ASN A N 1
ATOM 771 C CA . ASN A 1 95 ? 5.607 -6.883 -32.824 1.00 87.06 95 ASN A CA 1
ATOM 772 C C . ASN A 1 95 ? 6.101 -6.489 -31.423 1.00 87.06 95 ASN A C 1
ATOM 774 O O . ASN A 1 95 ? 5.662 -7.040 -30.413 1.00 87.06 95 ASN A O 1
ATOM 778 N N . THR A 1 96 ? 6.986 -5.489 -31.336 1.00 83.12 96 THR A N 1
ATOM 779 C CA . THR A 1 96 ? 7.456 -4.952 -30.049 1.00 83.12 96 THR A CA 1
ATOM 780 C C . THR A 1 96 ? 6.325 -4.250 -29.296 1.00 83.12 96 THR A C 1
ATOM 782 O O . THR A 1 96 ? 6.213 -4.397 -28.078 1.00 83.12 96 THR A O 1
ATOM 785 N N . ALA A 1 97 ? 5.461 -3.520 -30.008 1.00 84.75 97 ALA A N 1
ATOM 786 C CA . ALA A 1 97 ? 4.298 -2.855 -29.428 1.00 84.75 97 ALA A CA 1
ATOM 787 C C . ALA A 1 97 ? 3.293 -3.861 -28.845 1.00 84.75 97 ALA A C 1
ATOM 789 O O . ALA A 1 97 ? 2.784 -3.650 -27.740 1.00 84.75 97 ALA A O 1
ATOM 790 N N . ALA A 1 98 ? 3.036 -4.957 -29.563 1.00 86.94 98 ALA A N 1
ATOM 791 C CA . ALA A 1 98 ? 2.142 -6.032 -29.153 1.00 86.94 98 ALA A CA 1
ATOM 792 C C . ALA A 1 98 ? 2.659 -6.742 -27.894 1.00 86.94 98 ALA A C 1
ATOM 794 O O . ALA A 1 98 ? 1.944 -6.783 -26.890 1.00 86.94 98 ALA A O 1
ATOM 795 N N . LEU A 1 99 ? 3.925 -7.178 -27.894 1.00 87.62 99 LEU A N 1
ATOM 796 C CA . LEU A 1 99 ? 4.565 -7.807 -26.731 1.00 87.62 99 LEU A 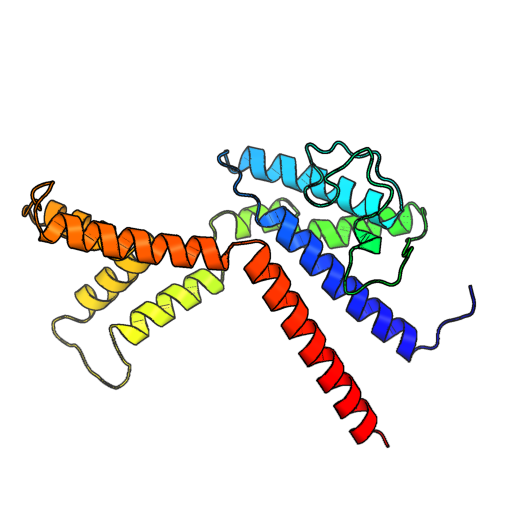CA 1
ATOM 797 C C . LEU A 1 99 ? 4.548 -6.888 -25.507 1.00 87.62 99 LEU A C 1
ATOM 799 O O . LEU A 1 99 ? 4.172 -7.292 -24.406 1.00 87.62 99 LEU A O 1
ATOM 803 N N . LEU A 1 100 ? 4.904 -5.614 -25.689 1.00 85.69 100 LEU A N 1
ATOM 804 C CA . LEU A 1 100 ? 4.882 -4.651 -24.594 1.00 85.69 100 LEU A CA 1
ATOM 805 C C . LEU A 1 100 ? 3.462 -4.455 -24.060 1.00 85.69 100 LEU A C 1
ATOM 807 O O . LEU A 1 100 ? 3.260 -4.381 -22.847 1.00 85.69 100 LEU A O 1
ATOM 811 N N . ARG A 1 101 ? 2.464 -4.404 -24.946 1.00 87.38 101 ARG A N 1
ATOM 812 C CA . ARG A 1 101 ? 1.060 -4.284 -24.556 1.00 87.38 101 ARG A CA 1
ATOM 813 C C . ARG A 1 101 ? 0.596 -5.495 -23.759 1.00 87.38 101 ARG A C 1
ATOM 815 O O . ARG A 1 101 ? -0.125 -5.297 -22.785 1.00 87.38 101 ARG A O 1
ATOM 822 N N . GLU A 1 102 ? 0.996 -6.708 -24.121 1.00 87.00 102 GLU A N 1
ATOM 823 C CA . GLU A 1 102 ? 0.708 -7.911 -23.333 1.00 87.00 102 GLU A CA 1
ATOM 824 C C . GLU A 1 102 ? 1.355 -7.853 -21.949 1.00 87.00 102 GLU A C 1
ATOM 826 O O . GLU A 1 102 ? 0.668 -8.049 -20.945 1.00 87.00 102 GLU A O 1
ATOM 831 N N . CYS A 1 103 ? 2.625 -7.452 -21.867 1.00 85.19 103 CYS A N 1
ATOM 832 C CA . CYS A 1 103 ? 3.322 -7.252 -20.597 1.00 85.19 103 CYS A CA 1
ATOM 833 C C . CYS A 1 103 ? 2.630 -6.206 -19.704 1.00 85.19 103 CYS A C 1
ATOM 835 O O . CYS A 1 103 ? 2.477 -6.411 -18.497 1.00 85.19 103 CYS A O 1
ATOM 837 N N . VAL A 1 104 ? 2.164 -5.087 -20.274 1.00 84.44 104 VAL A N 1
ATOM 838 C CA . VAL A 1 104 ? 1.403 -4.080 -19.515 1.00 84.44 104 VAL A CA 1
ATOM 839 C C . VAL A 1 104 ? 0.024 -4.624 -19.121 1.00 84.44 104 VAL A C 1
ATOM 841 O O . VAL A 1 104 ? -0.382 -4.474 -17.966 1.00 84.44 104 VAL A O 1
ATOM 844 N N . LYS A 1 105 ? -0.688 -5.304 -20.031 1.00 84.56 105 LYS A N 1
ATOM 845 C CA . LYS A 1 105 ? -1.991 -5.947 -19.770 1.00 84.56 105 LYS A CA 1
ATOM 846 C C . LYS A 1 105 ? -1.897 -7.027 -18.694 1.00 84.56 105 LYS A C 1
ATOM 848 O O . LYS A 1 105 ? -2.841 -7.183 -17.927 1.00 84.56 105 LYS A O 1
ATOM 853 N N . TYR A 1 106 ? -0.766 -7.710 -18.552 1.00 82.25 106 TYR A N 1
ATOM 854 C CA . TYR A 1 106 ? -0.552 -8.644 -17.449 1.00 82.25 106 TYR A CA 1
ATOM 855 C C . TYR A 1 106 ? -0.682 -7.971 -16.072 1.00 82.25 106 TYR A C 1
ATOM 857 O O . TYR A 1 106 ? -0.985 -8.627 -15.080 1.00 82.25 106 TYR A O 1
ATOM 865 N N . ARG A 1 107 ? -0.487 -6.650 -15.973 1.00 76.94 107 ARG A N 1
ATOM 866 C CA . ARG A 1 107 ? -0.647 -5.904 -14.715 1.00 76.94 107 ARG A CA 1
ATOM 867 C C . ARG A 1 10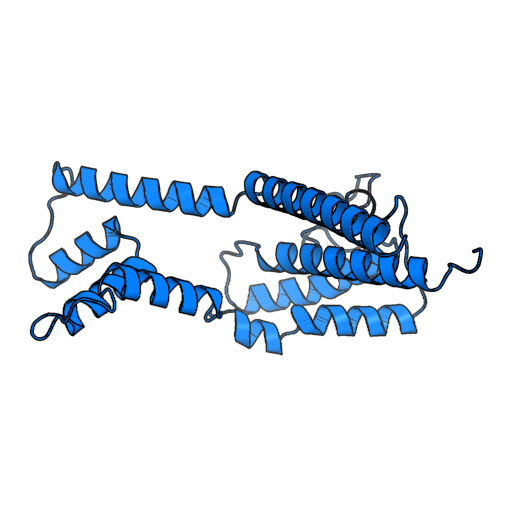7 ? -1.864 -4.986 -14.681 1.00 76.94 107 ARG A C 1
ATOM 869 O O . ARG A 1 107 ? -2.466 -4.834 -13.623 1.00 76.94 107 ARG A O 1
ATOM 876 N N . LEU A 1 108 ? -2.211 -4.373 -15.809 1.00 77.69 108 LEU A N 1
ATOM 877 C CA . LEU A 1 108 ? -3.294 -3.390 -15.939 1.00 77.69 108 LEU A CA 1
ATOM 878 C C . LEU A 1 108 ? -4.528 -3.938 -16.671 1.00 77.69 108 LEU A C 1
ATOM 880 O O . LEU A 1 108 ? -5.481 -3.206 -16.918 1.00 77.69 108 LEU A O 1
ATOM 884 N N . GLY A 1 109 ? -4.525 -5.218 -17.037 1.00 78.88 109 GLY A N 1
ATOM 885 C CA . GLY A 1 109 ? -5.614 -5.859 -17.760 1.00 78.88 109 GLY A CA 1
ATOM 886 C C . GLY A 1 109 ? -6.866 -6.046 -16.902 1.00 78.88 109 GLY A C 1
ATOM 887 O O . GLY A 1 109 ? -6.784 -6.161 -15.676 1.00 78.88 109 GLY A O 1
ATOM 888 N N . PRO A 1 110 ? -8.049 -6.130 -17.531 1.00 75.69 110 PRO A N 1
ATOM 889 C CA . PRO A 1 110 ? -9.336 -6.137 -16.835 1.00 75.69 110 PRO A CA 1
ATOM 890 C C . PRO A 1 110 ? -9.482 -7.295 -15.836 1.00 75.69 110 PRO A C 1
ATOM 892 O O . PRO A 1 110 ? -10.091 -7.117 -14.782 1.00 75.69 110 PRO A O 1
ATOM 895 N N . THR A 1 111 ? -8.887 -8.456 -16.120 1.00 78.25 111 THR A N 1
ATOM 896 C CA . THR A 1 111 ? -8.879 -9.635 -15.238 1.00 78.25 111 THR A CA 1
ATOM 897 C C . THR A 1 111 ? -8.145 -9.364 -13.925 1.00 78.25 111 THR A C 1
ATOM 899 O O . THR A 1 111 ? -8.676 -9.610 -12.842 1.00 78.25 111 THR A O 1
ATOM 902 N N . ILE A 1 112 ? -6.944 -8.791 -14.001 1.00 76.81 112 ILE A N 1
ATOM 903 C CA . ILE A 1 112 ? -6.139 -8.432 -12.830 1.00 76.81 112 ILE A CA 1
ATOM 904 C C . ILE A 1 112 ? -6.746 -7.244 -12.099 1.00 76.81 112 ILE A C 1
ATOM 906 O O . ILE A 1 112 ? -6.752 -7.221 -10.869 1.00 76.81 112 ILE A O 1
ATOM 910 N N . LEU A 1 113 ? -7.340 -6.297 -12.823 1.00 74.56 113 LEU A N 1
ATOM 911 C CA . LEU A 1 113 ? -8.095 -5.213 -12.207 1.00 74.56 113 LEU A CA 1
ATOM 912 C C . LEU A 1 113 ? -9.305 -5.729 -11.437 1.00 74.56 113 LEU A C 1
ATOM 914 O O . LEU A 1 113 ? -9.523 -5.267 -10.329 1.00 74.56 113 LEU A O 1
ATOM 918 N N . ASN A 1 114 ? -10.040 -6.724 -11.936 1.00 74.00 114 ASN A N 1
ATOM 919 C CA . ASN A 1 114 ? -11.119 -7.362 -11.172 1.00 74.00 114 ASN A CA 1
ATOM 920 C C . ASN A 1 114 ? -10.614 -8.022 -9.882 1.00 74.00 114 ASN A C 1
ATOM 922 O O . ASN A 1 114 ? -11.282 -7.951 -8.852 1.00 74.00 114 ASN A O 1
ATOM 926 N N . ARG A 1 115 ? -9.425 -8.634 -9.917 1.00 71.88 115 ARG A N 1
ATOM 927 C CA . ARG A 1 115 ? -8.807 -9.251 -8.732 1.00 71.88 115 ARG A CA 1
ATOM 928 C C . ARG A 1 115 ? -8.282 -8.215 -7.734 1.00 71.88 115 ARG A C 1
ATOM 930 O O . ARG A 1 115 ? -8.334 -8.434 -6.531 1.00 71.88 115 ARG A O 1
ATOM 937 N N . THR A 1 116 ? -7.775 -7.084 -8.220 1.00 67.50 116 THR A N 1
ATOM 938 C CA . THR A 1 116 ? -7.112 -6.060 -7.395 1.00 67.50 116 THR A CA 1
ATOM 939 C C . THR A 1 116 ? -8.023 -4.891 -7.007 1.00 67.50 116 THR A C 1
ATOM 941 O O . THR A 1 116 ? -7.701 -4.172 -6.062 1.00 67.50 116 THR A O 1
ATOM 944 N N . CYS A 1 117 ? -9.174 -4.700 -7.665 1.00 65.50 117 CYS A N 1
ATOM 945 C CA . CYS A 1 117 ? -10.062 -3.551 -7.441 1.00 65.50 117 CYS A CA 1
ATOM 946 C C . CYS A 1 117 ? -10.675 -3.534 -6.042 1.00 65.50 117 CYS A C 1
ATOM 948 O O . CYS A 1 117 ? -10.817 -2.460 -5.465 1.00 65.50 117 CYS A O 1
ATOM 950 N N . LYS A 1 118 ? -10.969 -4.708 -5.473 1.00 63.81 118 LYS A N 1
ATOM 951 C CA . LYS A 1 118 ? -11.492 -4.841 -4.106 1.00 63.81 118 LYS A CA 1
ATOM 952 C C . LYS A 1 118 ? -10.425 -4.592 -3.037 1.00 63.81 118 L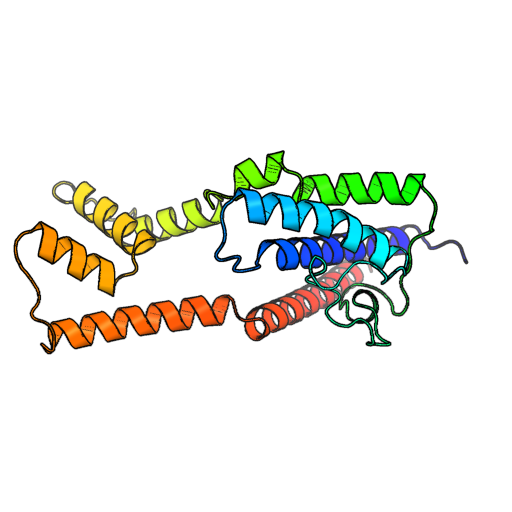YS A C 1
ATOM 954 O O . LYS A 1 118 ? -10.727 -4.644 -1.851 1.00 63.81 118 LYS A O 1
ATOM 959 N N . ASN A 1 119 ? -9.173 -4.344 -3.442 1.00 61.00 119 ASN A N 1
ATOM 960 C CA . ASN A 1 119 ? -8.026 -4.159 -2.556 1.00 61.00 119 ASN A CA 1
ATOM 961 C C . ASN A 1 119 ? -7.864 -5.308 -1.535 1.00 61.00 119 ASN A C 1
ATOM 963 O O . ASN A 1 119 ? -7.238 -5.139 -0.490 1.00 61.00 119 ASN A O 1
ATOM 967 N N . THR A 1 120 ? -8.397 -6.493 -1.860 1.00 65.50 120 THR A N 1
ATOM 968 C CA . THR A 1 120 ? -8.182 -7.776 -1.177 1.00 65.50 120 THR A CA 1
ATOM 969 C C . THR A 1 120 ? -6.818 -8.324 -1.580 1.00 65.50 120 THR A C 1
ATOM 971 O O . THR A 1 120 ? -6.686 -9.416 -2.125 1.00 65.50 120 THR A O 1
ATOM 974 N N . ASN A 1 121 ? -5.793 -7.493 -1.422 1.00 68.44 121 ASN A N 1
ATOM 975 C CA . ASN A 1 121 ? -4.425 -7.867 -1.719 1.00 68.44 121 ASN A CA 1
ATOM 976 C C . ASN A 1 121 ? -3.793 -8.536 -0.496 1.00 68.44 121 ASN A C 1
ATOM 978 O O . ASN A 1 121 ? -4.241 -8.373 0.642 1.00 68.44 121 ASN A O 1
ATOM 982 N N . THR A 1 122 ? -2.709 -9.265 -0.744 1.00 78.12 122 THR A N 1
ATOM 983 C CA . THR A 1 122 ? -1.875 -9.868 0.303 1.00 78.12 122 THR A CA 1
ATOM 984 C C . THR A 1 122 ? -1.472 -8.841 1.356 1.00 78.12 122 THR A C 1
ATOM 986 O O . THR A 1 122 ? -1.519 -9.130 2.541 1.00 78.12 122 THR A O 1
ATOM 989 N N . GLN A 1 123 ? -1.213 -7.596 0.950 1.00 78.50 123 GLN A N 1
ATOM 990 C CA . GLN A 1 123 ? -0.875 -6.501 1.860 1.00 78.50 123 GLN A CA 1
ATOM 991 C C . GLN A 1 123 ? -1.994 -6.165 2.855 1.00 78.50 123 GLN A C 1
ATOM 993 O O . GLN A 1 123 ? -1.713 -5.866 4.016 1.00 78.50 123 GLN A O 1
ATOM 998 N N . ARG A 1 124 ? -3.265 -6.232 2.441 1.00 81.06 124 ARG A N 1
ATOM 999 C CA . ARG A 1 124 ? -4.420 -6.029 3.317 1.00 81.06 124 ARG A CA 1
ATOM 1000 C C . ARG A 1 124 ? -4.570 -7.197 4.281 1.00 81.06 124 ARG A C 1
ATOM 1002 O O . ARG A 1 124 ? -4.766 -6.950 5.466 1.00 81.06 124 ARG A O 1
ATOM 1009 N N . ALA A 1 125 ? -4.409 -8.429 3.800 1.00 86.25 125 ALA A N 1
ATOM 1010 C CA . ALA A 1 125 ? -4.406 -9.618 4.650 1.00 86.25 125 ALA A CA 1
ATOM 1011 C C . ALA A 1 125 ? -3.266 -9.571 5.685 1.00 86.25 125 ALA A C 1
ATOM 1013 O O . ALA A 1 125 ? -3.503 -9.744 6.875 1.00 86.25 125 ALA A O 1
ATOM 1014 N N . GLU A 1 126 ? -2.046 -9.231 5.267 1.00 88.94 126 GLU A N 1
ATOM 1015 C CA . GLU A 1 126 ? -0.882 -9.050 6.141 1.00 88.94 126 GLU A CA 1
ATOM 1016 C C . GLU A 1 126 ? -1.075 -7.914 7.150 1.00 88.94 126 GLU A C 1
ATOM 1018 O O . GLU A 1 126 ? -0.635 -8.022 8.292 1.00 88.94 126 GLU A O 1
ATOM 1023 N N . ALA A 1 127 ? -1.698 -6.801 6.751 1.00 86.81 127 ALA A N 1
ATOM 1024 C CA . ALA A 1 127 ? -2.006 -5.700 7.660 1.00 86.81 127 ALA A CA 1
ATOM 1025 C C . ALA A 1 127 ? -3.008 -6.133 8.739 1.00 86.81 127 ALA A C 1
ATOM 1027 O O . ALA A 1 127 ? -2.782 -5.869 9.919 1.00 86.81 127 ALA A O 1
ATOM 1028 N N . THR A 1 128 ? -4.069 -6.847 8.351 1.00 90.44 128 THR A N 1
ATOM 1029 C CA . THR A 1 128 ? -5.042 -7.414 9.291 1.00 90.44 128 THR A CA 1
ATOM 1030 C C . THR A 1 128 ? -4.386 -8.441 10.212 1.00 90.44 128 THR A C 1
ATOM 1032 O O . THR A 1 128 ? -4.530 -8.343 11.426 1.00 90.44 128 THR A O 1
ATOM 1035 N N . ASN A 1 129 ? -3.586 -9.363 9.673 1.00 93.06 129 ASN A N 1
ATOM 1036 C CA . ASN A 1 129 ? -2.876 -10.369 10.464 1.00 93.06 129 ASN A CA 1
ATOM 1037 C C . ASN A 1 129 ? -1.897 -9.732 11.454 1.00 93.06 129 ASN A C 1
ATOM 1039 O O . ASN A 1 129 ? -1.821 -10.164 12.600 1.00 93.06 129 ASN A O 1
ATOM 1043 N N . ARG A 1 130 ? -1.177 -8.677 11.050 1.00 92.88 130 ARG A N 1
ATOM 1044 C CA . ARG A 1 130 ? -0.317 -7.908 11.961 1.00 92.88 130 ARG A CA 1
ATOM 1045 C C . ARG A 1 130 ? -1.117 -7.246 13.078 1.00 92.88 130 ARG A C 1
ATOM 1047 O O . ARG A 1 130 ? -0.702 -7.326 14.228 1.00 92.88 130 ARG A O 1
ATOM 1054 N N . ALA A 1 131 ? -2.262 -6.641 12.766 1.00 93.31 131 ALA A N 1
ATOM 1055 C CA . ALA A 1 131 ? -3.126 -6.041 13.780 1.00 93.31 131 ALA A CA 1
ATOM 1056 C C . ALA A 1 131 ? -3.684 -7.086 14.760 1.00 93.31 131 ALA A C 1
ATOM 1058 O O . ALA A 1 131 ? -3.704 -6.846 15.967 1.00 93.31 131 ALA A O 1
ATOM 1059 N N . ILE A 1 132 ? -4.078 -8.261 14.256 1.00 94.69 132 ILE A N 1
ATOM 1060 C CA . ILE A 1 132 ? -4.515 -9.388 15.087 1.00 94.69 132 ILE A CA 1
ATOM 1061 C C . ILE A 1 132 ? -3.374 -9.838 15.994 1.00 94.69 132 ILE A C 1
ATOM 1063 O O . ILE A 1 132 ? -3.576 -9.883 17.197 1.00 94.69 132 ILE A O 1
ATOM 1067 N N . ARG A 1 133 ? -2.171 -10.084 15.461 1.00 94.50 133 ARG A N 1
ATOM 1068 C CA . ARG A 1 133 ? -1.003 -10.498 16.263 1.00 94.50 133 ARG A CA 1
ATOM 1069 C C . ARG A 1 133 ? -0.595 -9.463 17.311 1.00 94.50 133 ARG A C 1
ATOM 1071 O O . ARG A 1 133 ? -0.164 -9.839 18.390 1.00 94.50 133 ARG A O 1
ATOM 1078 N N . ALA A 1 134 ? -0.747 -8.172 17.015 1.00 93.19 134 ALA A N 1
ATOM 1079 C CA . ALA A 1 134 ? -0.499 -7.112 17.991 1.00 93.19 134 ALA A CA 1
ATOM 1080 C C . ALA A 1 134 ? -1.540 -7.106 19.126 1.00 93.19 134 ALA A C 1
ATOM 1082 O O . ALA A 1 134 ? -1.221 -6.759 20.258 1.00 93.19 134 ALA A O 1
ATOM 1083 N N . THR A 1 135 ? -2.784 -7.492 18.832 1.00 93.25 135 THR A N 1
ATOM 1084 C CA . THR A 1 135 ? -3.896 -7.483 19.800 1.00 93.25 135 THR A CA 1
ATOM 1085 C C . THR A 1 135 ? -4.029 -8.808 20.558 1.00 93.25 135 THR A C 1
ATOM 1087 O O . THR A 1 135 ? -4.491 -8.842 21.702 1.00 93.25 135 THR A O 1
ATOM 1090 N N . VAL A 1 136 ? -3.622 -9.897 19.911 1.00 94.94 136 VAL A N 1
ATOM 1091 C CA . VAL A 1 136 ? -3.572 -11.264 20.419 1.00 94.94 136 VAL A CA 1
ATOM 1092 C C . VAL A 1 136 ? -2.194 -11.853 20.088 1.00 94.94 136 VAL A C 1
ATOM 1094 O O . VAL A 1 136 ? -2.031 -12.517 19.058 1.00 94.94 136 VAL A O 1
ATOM 1097 N N . PRO A 1 137 ? -1.185 -11.570 20.929 1.00 93.81 137 PRO A N 1
ATOM 1098 C CA . PRO A 1 137 ? 0.136 -12.170 20.801 1.00 93.81 137 PRO A CA 1
ATOM 1099 C C . PRO A 1 137 ? 0.078 -13.694 20.947 1.00 93.81 137 PRO A C 1
ATOM 1101 O O . PRO A 1 137 ? -0.709 -14.217 21.732 1.00 93.81 137 PRO A O 1
ATOM 1104 N N . SER A 1 138 ? 0.927 -14.419 20.216 1.00 91.62 138 SER A N 1
ATOM 1105 C CA . SER A 1 138 ? 0.938 -15.892 20.218 1.00 91.62 138 SER A CA 1
ATOM 1106 C C . SER A 1 138 ? 1.374 -16.509 21.547 1.00 91.62 138 SER A C 1
ATOM 1108 O O . SER A 1 138 ? 1.112 -17.680 21.787 1.00 91.62 138 SER A O 1
ATOM 1110 N N . ASN A 1 139 ? 2.047 -15.736 22.396 1.00 93.50 139 ASN A N 1
ATOM 1111 C CA . ASN A 1 139 ? 2.515 -16.153 23.714 1.00 93.50 139 ASN A CA 1
ATOM 1112 C C . ASN A 1 139 ? 1.478 -15.936 24.831 1.00 93.50 139 ASN A C 1
ATOM 1114 O O . ASN A 1 139 ? 1.792 -16.193 25.988 1.00 93.50 139 ASN A O 1
ATOM 1118 N N . VAL A 1 140 ? 0.272 -15.441 24.519 1.00 93.75 140 VAL A N 1
ATOM 1119 C CA . VAL A 1 140 ? -0.776 -15.174 25.515 1.00 93.75 140 VAL A CA 1
ATOM 1120 C C . VAL A 1 140 ? -2.097 -15.806 25.088 1.00 93.75 140 VAL A C 1
ATOM 1122 O O . VAL A 1 140 ? -2.623 -15.528 24.010 1.00 93.75 140 VAL A O 1
ATOM 1125 N N . THR A 1 141 ? -2.679 -16.615 25.973 1.00 93.38 141 THR A N 1
ATOM 1126 C CA . THR A 1 141 ? -3.966 -17.278 25.734 1.00 93.38 141 THR A CA 1
ATOM 1127 C C . THR A 1 141 ? -5.121 -16.439 26.282 1.00 93.38 141 THR A C 1
ATOM 1129 O O . THR A 1 141 ? -5.181 -16.141 27.471 1.00 93.38 141 THR A O 1
ATOM 1132 N N . PHE A 1 142 ? -6.082 -16.089 25.423 1.00 93.38 142 PHE A N 1
ATOM 1133 C CA . PHE A 1 142 ? -7.246 -15.257 25.763 1.00 93.38 142 PHE A CA 1
ATOM 1134 C C . PHE A 1 142 ? -8.566 -16.042 25.710 1.00 93.38 142 PHE A C 1
ATOM 1136 O O . PHE A 1 142 ? -9.421 -15.770 24.874 1.00 93.38 142 PHE A O 1
ATOM 1143 N N . THR A 1 143 ? -8.778 -17.015 26.592 1.00 92.50 143 THR A N 1
ATOM 1144 C CA . THR A 1 143 ? -9.937 -17.936 26.516 1.00 92.50 143 THR A CA 1
ATOM 1145 C C . THR A 1 143 ? -11.301 -17.232 26.448 1.00 92.50 143 THR A C 1
ATOM 1147 O O . THR A 1 143 ? -12.124 -17.554 25.594 1.00 92.50 143 THR A O 1
ATOM 1150 N N . ARG A 1 144 ? -11.533 -16.224 27.297 1.00 93.56 144 ARG A N 1
ATOM 1151 C CA . ARG A 1 144 ? -12.839 -15.551 27.416 1.00 93.56 144 ARG A CA 1
ATOM 1152 C C . ARG A 1 144 ? -13.077 -14.442 26.383 1.00 93.56 144 ARG A C 1
ATOM 1154 O O . ARG A 1 144 ? -14.215 -14.208 25.991 1.00 93.56 144 ARG A O 1
ATOM 1161 N N . ASN A 1 145 ? -12.035 -13.724 25.958 1.00 94.12 145 ASN A N 1
ATOM 1162 C CA . ASN A 1 145 ? -12.169 -12.491 25.163 1.00 94.12 145 ASN A CA 1
ATOM 1163 C C . ASN A 1 145 ? -11.416 -12.503 23.820 1.00 94.12 145 ASN A C 1
ATOM 1165 O O . ASN A 1 145 ? -11.391 -11.472 23.142 1.00 94.12 145 ASN A O 1
ATOM 1169 N N . TYR A 1 146 ? -10.868 -13.647 23.392 1.00 94.81 146 TYR A N 1
ATOM 1170 C CA . TYR A 1 146 ? -10.179 -13.791 22.102 1.00 94.81 146 TYR A CA 1
ATOM 1171 C C . TYR A 1 146 ? -11.004 -13.240 20.935 1.00 94.81 146 TYR A C 1
ATOM 1173 O O . TYR A 1 146 ? -10.542 -12.366 20.201 1.00 94.81 146 TYR A O 1
ATOM 1181 N N . LYS A 1 147 ? -12.256 -13.700 20.797 1.00 95.31 147 LYS A N 1
ATOM 1182 C CA . LYS A 1 147 ? -13.134 -13.307 19.685 1.00 95.31 147 LYS A CA 1
ATOM 1183 C C . LYS A 1 147 ? -13.327 -11.787 19.640 1.00 95.31 147 LYS A C 1
ATOM 1185 O O . LYS A 1 147 ? -13.103 -11.169 18.604 1.00 95.31 147 LYS A O 1
ATOM 1190 N N . GLY A 1 148 ? -13.658 -11.169 20.776 1.00 94.19 148 GLY A N 1
ATOM 1191 C CA . GLY A 1 148 ? -13.857 -9.717 20.873 1.00 94.19 148 GLY A CA 1
ATOM 1192 C C . GLY A 1 148 ? -12.596 -8.916 20.533 1.00 94.19 148 GLY A C 1
ATOM 1193 O O . GLY A 1 148 ? -12.672 -7.917 19.815 1.00 94.19 148 GLY A O 1
ATOM 1194 N N . ARG A 1 149 ? -11.424 -9.393 20.970 1.00 93.94 149 ARG A N 1
ATOM 1195 C CA . ARG A 1 149 ? -10.117 -8.804 20.641 1.00 93.94 149 ARG A CA 1
ATOM 1196 C C . ARG A 1 149 ? -9.831 -8.849 19.139 1.00 93.94 149 ARG A C 1
ATOM 1198 O O . ARG A 1 149 ? -9.477 -7.826 18.554 1.00 93.94 149 ARG A O 1
ATOM 1205 N N . VAL A 1 150 ? -10.048 -10.001 18.504 1.00 95.06 150 VAL A N 1
ATOM 1206 C CA . VAL A 1 150 ? -9.866 -10.176 17.054 1.00 95.06 150 VAL A CA 1
ATOM 1207 C C . VAL A 1 150 ? -10.830 -9.290 16.263 1.00 95.06 150 VAL A C 1
ATOM 1209 O O . VAL A 1 150 ? -10.396 -8.555 15.375 1.00 95.06 150 VAL A O 1
ATOM 1212 N N . HIS A 1 151 ? -12.122 -9.293 16.602 1.00 94.31 151 HIS A N 1
ATOM 1213 C CA . HIS A 1 151 ? -13.116 -8.472 15.905 1.00 94.31 151 HIS A CA 1
ATOM 1214 C C . HIS A 1 151 ? -12.831 -6.974 16.045 1.00 94.31 151 HIS A C 1
ATOM 1216 O O . HIS A 1 151 ? -12.889 -6.248 15.051 1.00 94.31 151 HIS A O 1
ATOM 1222 N N . THR A 1 152 ? -12.434 -6.519 17.236 1.00 93.12 152 THR A N 1
ATOM 1223 C CA . THR A 1 152 ? -12.027 -5.124 17.466 1.00 93.12 152 THR A CA 1
ATOM 1224 C C . THR A 1 152 ? -10.815 -4.747 16.615 1.00 93.12 152 THR A C 1
ATOM 1226 O O . THR A 1 152 ? -10.811 -3.689 15.983 1.00 93.12 152 THR A O 1
ATOM 1229 N N . ALA A 1 153 ? -9.805 -5.620 16.527 1.00 94.00 153 ALA A N 1
ATOM 1230 C CA . ALA A 1 153 ? -8.628 -5.382 15.694 1.00 94.00 153 ALA A CA 1
ATOM 1231 C C . ALA A 1 153 ? -9.001 -5.229 14.209 1.00 94.00 153 ALA A C 1
ATOM 1233 O O . ALA A 1 153 ? -8.567 -4.281 13.550 1.00 94.00 153 ALA A O 1
ATOM 1234 N N . ILE A 1 154 ? -9.859 -6.112 13.690 1.00 93.19 154 ILE A N 1
ATOM 1235 C CA . ILE A 1 154 ? -10.352 -6.045 12.306 1.00 93.19 154 ILE A CA 1
ATOM 1236 C C . ILE A 1 154 ? -11.151 -4.753 12.077 1.00 93.19 154 ILE A C 1
ATOM 1238 O O . ILE A 1 154 ? -10.936 -4.052 11.084 1.00 93.19 154 ILE A O 1
ATOM 1242 N N . HIS A 1 155 ? -12.037 -4.398 13.009 1.00 94.19 155 HIS A N 1
ATOM 1243 C CA . HIS A 1 155 ? -12.859 -3.194 12.914 1.00 94.19 155 HIS A CA 1
ATOM 1244 C C . HIS A 1 155 ? -12.007 -1.912 12.910 1.00 94.19 155 HIS A C 1
ATOM 1246 O O . HIS A 1 155 ? -12.239 -1.023 12.084 1.00 94.19 155 HIS A O 1
ATOM 1252 N N . ASN A 1 156 ? -10.956 -1.857 13.738 1.00 92.06 156 ASN A N 1
ATOM 1253 C CA . ASN A 1 156 ? -9.967 -0.774 13.757 1.00 92.06 156 ASN A CA 1
ATOM 1254 C C . ASN A 1 156 ? -9.210 -0.655 12.427 1.00 92.06 156 ASN A C 1
ATOM 1256 O O . ASN A 1 156 ? -9.017 0.449 11.922 1.00 92.06 156 ASN A O 1
ATOM 1260 N N . VAL A 1 157 ? -8.799 -1.773 11.822 1.00 90.19 157 VAL A N 1
ATOM 1261 C CA . VAL A 1 157 ? -8.087 -1.780 10.530 1.00 90.19 157 VAL A CA 1
ATOM 1262 C C . VAL A 1 157 ? -8.973 -1.286 9.378 1.00 90.19 157 VAL A C 1
ATOM 1264 O O . VAL A 1 157 ? -8.469 -0.727 8.394 1.00 90.19 157 VAL A O 1
ATOM 1267 N N . ASN A 1 158 ? -10.288 -1.486 9.479 1.00 88.81 158 ASN A N 1
ATOM 1268 C CA . ASN A 1 158 ? -11.270 -1.061 8.483 1.00 88.81 158 ASN A CA 1
ATOM 1269 C C . ASN A 1 158 ? -11.666 0.414 8.617 1.00 88.81 158 ASN A C 1
ATOM 1271 O O . ASN A 1 158 ? -11.682 1.114 7.609 1.00 88.81 158 ASN A O 1
ATOM 1275 N N . ASN A 1 159 ? -11.932 0.890 9.834 1.00 90.19 159 ASN A N 1
ATOM 1276 C CA . ASN A 1 159 ? -12.485 2.232 10.067 1.00 90.19 159 ASN A CA 1
ATOM 1277 C C . ASN A 1 159 ? -11.443 3.260 10.540 1.00 90.19 159 ASN A C 1
ATOM 1279 O O . ASN A 1 159 ? -11.660 4.464 10.458 1.00 90.19 159 ASN A O 1
ATOM 1283 N N . GLY A 1 160 ? -10.289 2.801 11.019 1.00 90.88 160 GLY A N 1
ATOM 1284 C CA . GLY A 1 160 ? -9.377 3.621 11.806 1.00 90.88 160 GLY A CA 1
ATOM 1285 C C . GLY A 1 160 ? -9.755 3.616 13.294 1.00 90.88 160 GLY A C 1
ATOM 1286 O O . GLY A 1 160 ? -10.900 3.336 13.650 1.00 90.88 160 GLY A O 1
ATOM 1287 N N . PRO A 1 161 ? -8.788 3.881 14.185 1.00 91.44 161 PRO A N 1
ATOM 1288 C CA . PRO A 1 161 ? -8.960 3.705 15.627 1.00 91.44 161 PRO A CA 1
ATOM 1289 C C . PRO A 1 161 ? -10.003 4.649 16.240 1.00 91.44 161 PRO A C 1
ATOM 1291 O O . PRO A 1 161 ? -10.793 4.215 17.072 1.00 91.44 161 PRO A O 1
ATOM 1294 N N . GLY A 1 162 ? -10.045 5.919 15.820 1.00 92.69 162 GLY A N 1
ATOM 1295 C CA . GLY A 1 162 ? -10.973 6.897 16.393 1.00 92.69 162 GLY A CA 1
ATOM 1296 C C . GLY A 1 162 ? -12.418 6.639 15.970 1.00 92.69 162 GLY A C 1
ATOM 1297 O O . GLY A 1 162 ? -13.300 6.532 16.818 1.00 92.69 162 GLY A O 1
ATOM 1298 N N . GLU A 1 163 ? -12.659 6.467 14.667 1.00 93.94 163 GLU A N 1
ATOM 1299 C CA . GLU A 1 163 ? -14.005 6.150 14.165 1.00 93.94 163 GLU A CA 1
ATOM 1300 C C . GLU A 1 163 ? -14.519 4.800 14.657 1.00 93.94 163 GLU A C 1
ATOM 1302 O O . GLU A 1 163 ? -15.711 4.652 14.920 1.00 93.94 163 GLU A O 1
ATOM 1307 N N . SER A 1 164 ? -13.632 3.809 14.768 1.00 94.12 164 SER A N 1
ATOM 1308 C CA . SER A 1 164 ? -13.990 2.479 15.251 1.00 94.12 164 SER A CA 1
ATOM 1309 C C . SER A 1 164 ? -14.620 2.542 16.640 1.00 94.12 164 SER A C 1
ATOM 1311 O O . SER A 1 164 ? -15.708 2.005 16.834 1.00 94.12 164 SER A O 1
ATOM 1313 N N . ILE A 1 165 ? -13.986 3.264 17.569 1.00 92.94 165 ILE A N 1
ATOM 1314 C CA . ILE A 1 165 ? -14.486 3.428 18.937 1.00 92.94 165 ILE A CA 1
ATOM 1315 C C . ILE A 1 165 ? -15.841 4.139 18.930 1.00 92.94 165 ILE A C 1
ATOM 1317 O O . ILE A 1 165 ? -16.782 3.643 19.538 1.00 92.94 165 ILE A O 1
ATOM 1321 N N . VAL A 1 166 ? -15.984 5.239 18.182 1.00 93.88 166 VAL A N 1
ATOM 1322 C CA . VAL A 1 166 ? -17.263 5.969 18.088 1.00 93.88 166 VAL A CA 1
ATOM 1323 C C . VAL A 1 166 ? -18.392 5.063 17.581 1.00 93.88 166 VAL A C 1
ATOM 1325 O O . VAL A 1 166 ? -19.485 5.069 18.146 1.00 93.88 166 VAL A O 1
ATOM 1328 N N . LYS A 1 167 ? -18.136 4.261 16.538 1.00 93.94 167 LYS A N 1
ATOM 1329 C CA . LYS A 1 167 ? -19.126 3.328 15.971 1.00 93.94 167 LYS A CA 1
ATOM 1330 C C . LYS A 1 167 ? -19.492 2.215 16.954 1.00 93.94 167 LYS A C 1
ATOM 1332 O O . LYS A 1 167 ? -20.672 1.908 17.087 1.00 93.94 167 LYS A O 1
ATOM 1337 N N . LEU A 1 168 ? -18.508 1.645 17.652 1.00 93.00 168 LEU A N 1
ATOM 1338 C CA . LEU A 1 168 ? -18.735 0.599 18.653 1.00 93.00 168 LEU A CA 1
ATOM 1339 C C . LEU A 1 168 ? -19.525 1.126 19.856 1.00 93.00 168 LEU A C 1
ATOM 1341 O O . LEU A 1 168 ? -20.486 0.486 20.267 1.00 93.00 168 LEU A O 1
ATOM 1345 N N . CYS A 1 169 ? -19.183 2.308 20.375 1.00 92.00 169 CYS A N 1
ATOM 1346 C CA . CYS A 1 169 ? -19.922 2.949 21.464 1.00 92.00 169 CYS A CA 1
ATOM 1347 C C . CYS A 1 169 ? -21.377 3.223 21.059 1.00 92.00 169 CYS A C 1
ATOM 1349 O O . CYS A 1 169 ? -22.297 2.833 21.775 1.00 92.00 169 CYS A O 1
ATOM 1351 N N . LYS A 1 170 ? -21.596 3.782 19.860 1.00 92.19 170 LYS A N 1
ATOM 1352 C CA . LYS A 1 170 ? -22.947 3.999 19.322 1.00 92.19 170 LYS A CA 1
ATOM 1353 C C . LYS A 1 170 ? -23.738 2.691 19.204 1.00 92.19 170 LYS A C 1
ATOM 1355 O O . LYS A 1 170 ? -24.911 2.669 19.556 1.00 92.19 170 LYS A O 1
ATOM 1360 N N . ALA A 1 171 ? -23.110 1.612 18.735 1.00 91.31 171 ALA A N 1
ATOM 1361 C CA . ALA A 1 171 ? -23.747 0.297 18.629 1.00 91.31 171 ALA A CA 1
ATOM 1362 C C . ALA A 1 171 ? -24.084 -0.318 19.999 1.00 91.31 171 ALA A C 1
ATOM 1364 O O . ALA A 1 171 ? -25.063 -1.045 20.113 1.00 91.31 171 ALA A O 1
ATOM 1365 N N . ALA A 1 172 ? -23.308 0.002 21.036 1.00 92.06 172 ALA A N 1
ATOM 1366 C CA . ALA A 1 172 ? -23.568 -0.402 22.416 1.00 92.06 172 ALA A CA 1
ATOM 1367 C C . ALA A 1 172 ? -24.610 0.482 23.135 1.00 92.06 172 ALA A C 1
ATOM 1369 O O . ALA A 1 172 ? -24.827 0.307 24.330 1.00 92.06 172 ALA A O 1
ATOM 1370 N N . GLY A 1 173 ? -25.224 1.452 22.446 1.00 92.38 173 GLY A N 1
ATOM 1371 C CA . GLY A 1 173 ? -26.185 2.389 23.038 1.00 92.38 173 GLY A CA 1
ATOM 1372 C C . GLY A 1 173 ? -25.550 3.536 23.831 1.00 92.38 173 GLY A C 1
ATOM 1373 O O . GLY A 1 173 ? -26.265 4.340 24.418 1.00 92.38 173 GLY A O 1
ATOM 1374 N N . VAL A 1 174 ? -24.219 3.657 23.824 1.00 91.06 174 VAL A N 1
ATOM 1375 C CA . VAL A 1 174 ? -23.485 4.717 24.528 1.00 91.06 174 VAL A CA 1
ATOM 1376 C C . VAL A 1 174 ? -22.972 5.727 23.506 1.00 91.06 174 VAL A C 1
ATOM 1378 O O . VAL A 1 174 ? -21.930 5.540 22.879 1.00 91.06 174 VAL A O 1
ATOM 1381 N N . SER A 1 175 ? -23.701 6.819 23.291 1.00 86.75 175 SER A N 1
ATOM 1382 C CA . SER A 1 175 ? -23.238 7.882 22.395 1.00 86.75 175 SER A CA 1
ATOM 1383 C C . SER A 1 175 ? -22.213 8.779 23.083 1.00 86.75 175 SER A C 1
ATOM 1385 O O . SER A 1 175 ? -22.468 9.318 24.155 1.00 86.75 175 SER A O 1
ATOM 1387 N N . ILE A 1 176 ? -21.069 8.997 22.435 1.00 88.88 176 ILE A N 1
ATOM 1388 C CA . ILE A 1 176 ? -20.099 10.001 22.879 1.00 88.88 176 ILE A CA 1
ATOM 1389 C C . ILE A 1 176 ? -20.601 11.373 22.425 1.00 88.88 176 ILE A C 1
ATOM 1391 O O . ILE A 1 176 ? -20.721 11.616 21.221 1.00 88.88 176 ILE A O 1
ATOM 1395 N N . GLU A 1 177 ? -20.868 12.268 23.374 1.00 89.50 177 GLU A N 1
ATOM 1396 C CA . GLU A 1 177 ? -21.324 13.627 23.082 1.00 89.50 177 GLU A CA 1
ATOM 1397 C C . GLU A 1 177 ? -20.331 14.381 22.195 1.00 89.50 177 GLU A C 1
ATOM 1399 O O . GLU A 1 177 ? -19.111 14.382 22.427 1.00 89.50 177 GLU A O 1
ATOM 1404 N N . GLN A 1 178 ? -20.859 15.054 21.174 1.00 87.06 178 GLN A N 1
ATOM 1405 C CA . GLN A 1 178 ? -20.055 15.883 20.286 1.00 87.06 178 GLN A CA 1
ATOM 1406 C C . GLN A 1 178 ? -19.468 17.070 21.063 1.00 87.06 178 GLN A C 1
ATOM 1408 O O . GLN A 1 178 ? -20.130 17.680 21.890 1.00 87.06 178 GLN A O 1
ATOM 1413 N N . GLY A 1 179 ? -18.194 17.391 20.824 1.00 87.12 179 GLY A N 1
ATOM 1414 C CA . GLY A 1 179 ? -17.493 18.480 21.525 1.00 87.12 179 GLY A CA 1
ATOM 1415 C C . GLY A 1 179 ? -16.877 18.094 22.878 1.00 87.12 179 GLY A C 1
ATOM 1416 O O . GLY A 1 179 ? -15.939 18.763 23.332 1.00 87.12 179 GLY A O 1
ATOM 1417 N N . SER A 1 180 ? -17.291 16.966 23.466 1.00 93.50 180 SER A N 1
ATOM 1418 C CA . SER A 1 180 ? -16.689 16.427 24.690 1.00 93.50 180 SER A CA 1
ATOM 1419 C C . SER A 1 180 ? -15.172 16.224 24.553 1.00 93.50 180 SER A C 1
ATOM 1421 O O . SER A 1 180 ? -14.615 16.089 23.454 1.00 93.50 180 SER A O 1
ATOM 1423 N N . ARG A 1 181 ? -14.463 16.188 25.689 1.00 94.00 181 ARG A N 1
ATOM 1424 C CA . ARG A 1 181 ? -13.012 15.920 25.709 1.00 94.00 181 ARG A CA 1
ATOM 1425 C C . ARG A 1 181 ? -12.690 14.569 25.055 1.00 94.00 181 ARG A C 1
ATOM 1427 O O . ARG A 1 181 ? -11.737 14.485 24.281 1.00 94.00 181 ARG A O 1
ATOM 1434 N N . ALA A 1 182 ? -13.524 13.556 25.298 1.00 92.56 182 ALA A N 1
ATOM 1435 C CA . ALA A 1 182 ? -13.409 12.235 24.685 1.00 92.56 182 ALA A CA 1
ATOM 1436 C C . ALA A 1 182 ? -13.589 12.287 23.157 1.00 92.56 182 ALA A C 1
ATOM 1438 O O . ALA A 1 182 ? -12.727 11.797 22.425 1.00 92.56 182 ALA A O 1
ATOM 1439 N N . ALA A 1 183 ? -14.639 12.952 22.658 1.00 93.69 183 ALA A N 1
ATOM 1440 C CA . ALA A 1 183 ? -14.862 13.106 21.218 1.00 93.69 183 ALA A CA 1
ATOM 1441 C C . ALA A 1 183 ? -13.701 13.839 20.524 1.00 93.69 183 ALA A C 1
ATOM 1443 O O . ALA A 1 183 ? -13.248 13.425 19.453 1.00 93.69 183 ALA A O 1
ATOM 1444 N N . ARG A 1 184 ? -13.170 14.900 21.147 1.00 94.94 184 ARG A N 1
ATOM 1445 C CA . ARG A 1 184 ? -11.995 15.626 20.635 1.00 94.94 184 ARG A CA 1
ATOM 1446 C C . ARG A 1 184 ? -10.746 14.744 20.599 1.00 94.94 184 ARG A C 1
ATOM 1448 O O . ARG A 1 184 ? -10.033 14.751 19.596 1.00 94.94 184 ARG A O 1
ATOM 1455 N N . GLY A 1 185 ? -10.513 13.949 21.644 1.00 95.50 185 GLY A N 1
ATOM 1456 C CA . GLY A 1 185 ? -9.414 12.982 21.698 1.00 95.50 185 GLY A CA 1
ATOM 1457 C C . GLY A 1 185 ? -9.484 11.954 20.565 1.00 95.50 185 GLY A C 1
ATOM 1458 O O . GLY A 1 185 ? -8.520 11.792 19.815 1.00 95.50 185 GLY A O 1
ATOM 1459 N N . LEU A 1 186 ? -10.647 11.327 20.367 1.00 94.44 186 LEU A N 1
ATOM 1460 C CA . LEU A 1 186 ? -10.858 10.348 19.294 1.00 94.44 186 LEU A CA 1
ATOM 1461 C C . LEU A 1 186 ? -10.689 10.965 17.900 1.00 94.44 186 LEU A C 1
ATOM 1463 O O . LEU A 1 186 ? -10.067 10.357 17.026 1.00 94.44 186 LEU A O 1
ATOM 1467 N N . LYS A 1 187 ? -11.163 12.202 17.700 1.00 94.88 187 LYS A N 1
ATOM 1468 C CA . LYS A 1 187 ? -10.970 12.944 16.446 1.00 94.88 187 LYS A CA 1
ATOM 1469 C C . LYS A 1 187 ? -9.491 13.225 16.169 1.00 94.88 187 LYS A C 1
ATOM 1471 O O . LYS A 1 187 ? -9.050 13.091 15.029 1.00 94.88 187 LYS A O 1
ATOM 1476 N N . ASN A 1 188 ? -8.713 13.570 17.194 1.00 95.06 188 ASN A N 1
ATOM 1477 C CA . ASN A 1 188 ? -7.273 13.791 17.057 1.00 95.06 188 ASN A CA 1
ATOM 1478 C C . ASN A 1 188 ? -6.526 12.500 16.705 1.00 95.06 188 ASN A C 1
ATOM 1480 O O . ASN A 1 188 ? -5.692 12.513 15.799 1.00 95.06 188 ASN A O 1
ATOM 1484 N N . ILE A 1 189 ? -6.868 11.383 17.354 1.00 94.31 189 ILE A N 1
ATOM 1485 C CA . ILE A 1 189 ? -6.315 10.056 17.044 1.00 94.31 189 ILE A CA 1
ATOM 1486 C C . ILE A 1 189 ? -6.610 9.677 15.586 1.00 94.31 189 ILE A C 1
ATOM 1488 O O . ILE A 1 189 ? -5.706 9.272 14.851 1.00 94.31 189 ILE A O 1
ATOM 1492 N N . GLN A 1 190 ? -7.857 9.860 15.142 1.00 95.06 190 GLN A N 1
ATOM 1493 C CA . GLN A 1 190 ? -8.250 9.582 13.762 1.00 95.06 190 GLN A CA 1
ATOM 1494 C C . GLN A 1 190 ? -7.481 10.464 12.770 1.00 95.06 190 GLN A C 1
ATOM 1496 O O . GLN A 1 190 ? -6.864 9.948 11.838 1.00 95.06 190 GLN A O 1
ATOM 1501 N N . ARG A 1 191 ? -7.438 11.780 13.012 1.00 94.81 191 ARG A N 1
ATOM 1502 C CA . ARG A 1 191 ? -6.717 12.741 12.166 1.00 94.81 191 ARG A CA 1
ATOM 1503 C C . ARG A 1 191 ? -5.228 12.410 12.073 1.00 94.81 191 ARG A C 1
ATOM 1505 O O . ARG A 1 191 ? -4.645 12.505 10.996 1.00 94.81 191 ARG A O 1
ATOM 1512 N N . HIS A 1 192 ? -4.601 12.025 13.181 1.00 94.50 192 HIS A N 1
ATOM 1513 C CA . HIS A 1 192 ? -3.198 11.619 13.197 1.00 94.50 192 HIS A CA 1
ATOM 1514 C C . HIS A 1 192 ? -2.976 10.370 12.330 1.00 94.50 192 HIS A C 1
ATOM 1516 O O . HIS A 1 192 ? -2.108 10.370 11.454 1.00 94.50 192 HIS A O 1
ATOM 1522 N N . ASN A 1 193 ? -3.809 9.340 12.499 1.00 91.25 193 ASN A N 1
ATOM 1523 C CA . ASN A 1 193 ? -3.756 8.127 11.684 1.00 91.25 193 ASN A CA 1
ATOM 1524 C C . ASN A 1 193 ? -3.938 8.426 10.181 1.00 91.25 193 ASN A C 1
ATOM 1526 O O . ASN A 1 193 ? -3.177 7.936 9.344 1.00 91.25 193 ASN A O 1
ATOM 1530 N N . GLU A 1 194 ? -4.899 9.280 9.830 1.00 91.12 194 GLU A N 1
ATOM 1531 C CA . GLU A 1 194 ? -5.134 9.719 8.451 1.00 91.12 194 GLU A CA 1
ATOM 1532 C C . GLU A 1 194 ? -3.958 10.511 7.884 1.00 91.12 194 GLU A C 1
ATOM 1534 O O . GLU A 1 194 ? -3.515 10.225 6.772 1.00 91.12 194 GLU A O 1
ATOM 1539 N N . LYS A 1 195 ? -3.387 11.442 8.657 1.00 92.50 195 LYS A N 1
ATOM 1540 C CA . LYS A 1 195 ? -2.190 12.196 8.260 1.00 92.50 195 LYS A CA 1
ATOM 1541 C C . LYS A 1 195 ? -1.030 11.254 7.942 1.00 92.50 195 LYS A C 1
ATOM 1543 O O . LYS A 1 195 ? -0.400 11.399 6.896 1.00 92.50 195 LYS A O 1
ATOM 1548 N N . HIS A 1 196 ? -0.770 10.258 8.790 1.00 88.12 196 HIS A N 1
ATOM 1549 C CA . HIS A 1 196 ? 0.271 9.259 8.535 1.00 88.12 196 HIS A CA 1
ATOM 1550 C C . HIS A 1 196 ? -0.031 8.393 7.308 1.00 88.12 196 HIS A C 1
ATOM 1552 O O . HIS A 1 196 ? 0.878 8.093 6.528 1.00 88.12 196 HIS A O 1
ATOM 1558 N N . LYS A 1 197 ? -1.295 8.008 7.104 1.00 85.06 197 LYS A N 1
ATOM 1559 C CA . LYS A 1 197 ? -1.733 7.256 5.921 1.00 85.06 197 LYS A CA 1
ATOM 1560 C C . LYS A 1 197 ? -1.511 8.059 4.637 1.00 85.06 197 LYS A C 1
ATOM 1562 O O . LYS A 1 197 ? -0.906 7.535 3.704 1.00 85.06 197 LYS A O 1
ATOM 1567 N N . LEU A 1 198 ? -1.936 9.322 4.611 1.00 85.62 198 LEU A N 1
ATOM 1568 C CA . LEU A 1 198 ? -1.752 10.232 3.478 1.00 85.62 198 LEU A CA 1
ATOM 1569 C C . LEU A 1 198 ? -0.271 10.518 3.222 1.00 85.62 198 LEU A C 1
ATOM 1571 O O . LEU A 1 198 ? 0.176 10.469 2.080 1.00 85.62 198 LEU A O 1
ATOM 1575 N N . TYR A 1 199 ? 0.520 10.732 4.274 1.00 86.75 199 TYR A N 1
ATOM 1576 C CA . TYR A 1 199 ? 1.964 10.920 4.150 1.00 86.75 199 TYR A CA 1
ATOM 1577 C C . TYR A 1 199 ? 2.643 9.716 3.483 1.00 86.75 199 TYR A C 1
ATOM 1579 O O . TYR A 1 199 ? 3.397 9.896 2.529 1.00 86.75 199 TYR A O 1
ATOM 1587 N N . LYS A 1 200 ? 2.319 8.483 3.901 1.00 81.31 200 LYS A N 1
ATOM 1588 C CA . LYS A 1 200 ? 2.847 7.252 3.277 1.00 81.31 200 LYS A CA 1
ATOM 1589 C C . LYS A 1 200 ? 2.397 7.058 1.823 1.00 81.31 200 LYS A C 1
ATOM 1591 O O . LYS A 1 200 ? 3.022 6.296 1.091 1.00 81.31 200 LYS A O 1
ATOM 1596 N N . GLN A 1 201 ? 1.316 7.714 1.410 1.00 78.38 201 GLN A N 1
ATOM 1597 C CA . GLN A 1 201 ? 0.830 7.732 0.027 1.00 78.38 201 GLN A CA 1
ATOM 1598 C C . GLN A 1 201 ? 1.371 8.922 -0.775 1.00 78.38 201 GLN A C 1
ATOM 1600 O O . GLN A 1 201 ? 1.184 8.977 -1.988 1.00 78.38 201 GLN A O 1
ATOM 1605 N N . SER A 1 202 ? 2.042 9.874 -0.122 1.00 78.75 202 SER A N 1
ATOM 1606 C CA . SER A 1 202 ? 2.556 11.063 -0.788 1.00 78.75 202 SER A CA 1
ATOM 1607 C C . SER A 1 202 ? 3.621 10.705 -1.826 1.00 78.75 202 SER A C 1
ATOM 1609 O O . SER A 1 202 ? 4.397 9.751 -1.674 1.00 78.75 202 SER A O 1
ATOM 1611 N N . LYS A 1 203 ? 3.688 11.523 -2.881 1.00 74.25 203 LYS A N 1
ATOM 1612 C CA . LYS A 1 203 ? 4.729 11.416 -3.906 1.00 74.25 203 LYS A CA 1
ATOM 1613 C C . LYS A 1 203 ? 6.123 11.504 -3.280 1.00 74.25 203 LYS A C 1
ATOM 1615 O O . LYS A 1 203 ? 6.948 10.644 -3.546 1.00 74.25 203 LYS A O 1
ATOM 1620 N N . ARG A 1 204 ? 6.331 12.455 -2.360 1.00 77.81 204 ARG A N 1
ATOM 1621 C CA . ARG A 1 204 ? 7.596 12.635 -1.629 1.00 77.81 204 ARG A CA 1
ATOM 1622 C C . ARG A 1 204 ? 8.053 11.353 -0.929 1.00 77.81 204 ARG A C 1
ATOM 1624 O O . ARG A 1 204 ? 9.198 10.954 -1.095 1.00 77.81 204 ARG A O 1
ATOM 1631 N N . TYR A 1 205 ? 7.166 10.697 -0.177 1.00 82.31 205 TYR A N 1
ATOM 1632 C CA . TYR A 1 205 ? 7.499 9.442 0.507 1.00 82.31 205 TYR A CA 1
ATOM 1633 C C . TYR A 1 205 ? 7.811 8.313 -0.485 1.00 82.31 205 TYR A C 1
ATOM 1635 O O . TYR A 1 205 ? 8.733 7.524 -0.278 1.00 82.31 205 TYR A O 1
ATOM 1643 N N . THR A 1 206 ? 7.057 8.245 -1.584 1.00 75.81 206 THR A N 1
ATOM 1644 C CA . THR A 1 206 ? 7.279 7.253 -2.644 1.00 75.81 206 THR A CA 1
ATOM 1645 C C . THR A 1 206 ? 8.629 7.455 -3.329 1.00 75.81 206 THR A C 1
ATOM 1647 O O . THR A 1 206 ? 9.373 6.489 -3.483 1.00 75.81 206 THR A O 1
ATOM 1650 N N . ASP A 1 207 ? 8.964 8.696 -3.684 1.00 75.69 207 ASP A N 1
ATOM 1651 C CA . ASP A 1 207 ? 10.227 9.058 -4.325 1.00 75.69 207 ASP A CA 1
ATOM 1652 C C . ASP A 1 207 ? 11.407 8.766 -3.387 1.00 75.69 207 ASP A C 1
ATOM 1654 O O . ASP A 1 207 ? 12.331 8.061 -3.782 1.00 75.69 207 ASP A O 1
ATOM 1658 N N . GLN A 1 208 ? 11.323 9.168 -2.113 1.00 80.88 208 GLN A N 1
ATOM 1659 C CA . GLN A 1 208 ? 12.347 8.864 -1.105 1.00 80.88 208 GLN A CA 1
ATOM 1660 C C . GLN A 1 208 ? 12.575 7.353 -0.949 1.00 80.88 208 GLN A C 1
ATOM 1662 O O . GLN A 1 208 ? 13.713 6.888 -0.874 1.00 80.88 208 GLN A O 1
ATOM 1667 N N . ARG A 1 209 ? 11.497 6.559 -0.942 1.00 82.50 209 ARG A N 1
ATOM 1668 C CA . ARG A 1 209 ? 11.589 5.094 -0.895 1.00 82.50 209 ARG A CA 1
ATOM 1669 C C . ARG A 1 209 ? 12.243 4.522 -2.156 1.00 82.50 209 ARG A C 1
ATOM 1671 O O . ARG A 1 209 ? 12.995 3.556 -2.049 1.00 82.50 209 ARG A O 1
ATOM 1678 N N . CYS A 1 210 ? 11.943 5.069 -3.334 1.00 78.25 210 CYS A N 1
ATOM 1679 C CA . CYS A 1 210 ? 12.579 4.668 -4.589 1.00 78.25 210 CYS A CA 1
ATOM 1680 C C . CYS A 1 210 ? 14.081 4.970 -4.578 1.00 78.25 210 CYS A C 1
ATOM 1682 O O . CYS A 1 210 ? 14.852 4.066 -4.891 1.00 78.25 210 CYS A O 1
ATOM 1684 N N . SER A 1 211 ? 14.484 6.171 -4.151 1.00 78.44 211 SER A N 1
ATOM 1685 C CA . SER A 1 211 ? 15.895 6.560 -4.020 1.00 78.44 211 SER A CA 1
ATOM 1686 C C . SER A 1 211 ? 16.646 5.646 -3.055 1.00 78.44 211 SER A C 1
ATOM 1688 O O . SER A 1 211 ? 17.677 5.096 -3.417 1.00 78.44 211 SER A O 1
ATOM 1690 N N . LYS A 1 212 ? 16.084 5.369 -1.869 1.00 85.06 212 LYS A N 1
ATOM 1691 C CA . LYS A 1 212 ? 16.718 4.446 -0.913 1.00 85.06 212 LYS A CA 1
ATOM 1692 C C . LYS A 1 212 ? 16.842 3.025 -1.471 1.00 85.06 212 LYS A C 1
ATOM 1694 O O . LYS A 1 212 ? 17.825 2.341 -1.219 1.00 85.06 212 LYS A O 1
ATOM 1699 N N . LYS A 1 213 ? 15.845 2.561 -2.234 1.00 79.69 213 LYS A N 1
ATOM 1700 C CA . LYS A 1 213 ? 15.908 1.244 -2.885 1.00 79.69 213 LYS A CA 1
ATOM 1701 C C . LYS A 1 213 ? 17.009 1.200 -3.948 1.00 79.69 213 LYS A C 1
ATOM 1703 O O . LYS A 1 213 ? 17.642 0.164 -4.087 1.00 79.69 213 LYS A O 1
ATOM 1708 N N . GLN A 1 214 ? 17.199 2.284 -4.697 1.00 78.06 214 GLN A N 1
ATOM 1709 C CA . GLN A 1 214 ? 18.265 2.395 -5.690 1.00 78.06 214 GLN A CA 1
ATOM 1710 C C . GLN A 1 214 ? 19.645 2.321 -5.028 1.00 78.06 214 GLN A C 1
ATOM 1712 O O . GLN A 1 214 ? 20.429 1.465 -5.414 1.00 78.06 214 GLN A O 1
ATOM 1717 N N . GLU A 1 215 ? 19.875 3.109 -3.977 1.00 83.94 215 GLU A N 1
ATOM 1718 C CA . GLU A 1 215 ? 21.118 3.088 -3.189 1.00 83.94 215 GLU A CA 1
ATOM 1719 C C . GLU A 1 215 ? 21.445 1.669 -2.686 1.00 83.94 215 GLU A C 1
ATOM 1721 O O . GLU A 1 215 ? 22.561 1.184 -2.824 1.00 83.94 215 GLU A O 1
ATOM 1726 N N . LEU A 1 216 ? 20.443 0.940 -2.179 1.00 83.00 216 LEU A N 1
ATOM 1727 C CA . LEU A 1 216 ? 20.627 -0.448 -1.737 1.00 83.00 216 LEU A CA 1
ATOM 1728 C C . LEU A 1 216 ? 20.974 -1.419 -2.877 1.00 83.00 216 LEU A C 1
ATOM 1730 O O . LEU A 1 216 ? 21.677 -2.397 -2.636 1.00 83.00 216 LEU A O 1
ATOM 1734 N N . TYR A 1 217 ? 20.470 -1.191 -4.094 1.00 79.75 217 TYR A N 1
ATOM 1735 C CA . TYR A 1 217 ? 20.845 -2.007 -5.252 1.00 79.75 217 TYR A CA 1
ATOM 1736 C C . TYR A 1 217 ? 22.262 -1.706 -5.722 1.00 79.75 217 TYR A C 1
ATOM 1738 O O . TYR A 1 217 ? 22.967 -2.642 -6.071 1.00 79.75 217 TYR A O 1
ATOM 1746 N N . GLU A 1 218 ? 22.675 -0.440 -5.707 1.00 81.69 218 GLU A N 1
ATOM 1747 C CA . GLU A 1 218 ? 24.043 -0.036 -6.049 1.00 81.69 218 GLU A CA 1
ATOM 1748 C C . GLU A 1 218 ? 25.042 -0.705 -5.094 1.00 81.69 218 GLU A C 1
ATOM 1750 O O . GLU A 1 218 ? 25.936 -1.416 -5.546 1.00 81.69 218 GLU A O 1
ATOM 1755 N N . ILE A 1 219 ? 24.787 -0.635 -3.782 1.00 88.06 219 ILE A N 1
ATOM 1756 C CA . ILE A 1 219 ? 25.590 -1.330 -2.760 1.00 88.06 219 ILE A CA 1
ATOM 1757 C C . ILE A 1 219 ? 25.614 -2.852 -2.990 1.00 88.06 219 ILE A C 1
ATOM 1759 O O . ILE A 1 219 ? 26.646 -3.503 -2.823 1.00 88.06 219 ILE A O 1
ATOM 1763 N N . TYR A 1 220 ? 24.474 -3.449 -3.354 1.00 83.69 220 TYR A N 1
ATOM 1764 C CA . TYR A 1 220 ? 24.399 -4.884 -3.629 1.00 83.69 220 TYR A CA 1
ATOM 1765 C C . TYR A 1 220 ? 25.202 -5.278 -4.874 1.00 83.69 220 TYR A C 1
ATOM 1767 O O . TYR A 1 220 ? 25.906 -6.286 -4.838 1.00 83.69 220 TYR A O 1
ATOM 1775 N N . ASP A 1 221 ? 25.104 -4.506 -5.955 1.00 79.69 221 ASP A N 1
ATOM 1776 C CA . ASP A 1 221 ? 25.839 -4.753 -7.194 1.00 79.69 221 ASP A CA 1
ATOM 1777 C C . ASP A 1 221 ? 27.354 -4.642 -6.944 1.00 79.69 221 ASP A C 1
ATOM 1779 O O . ASP A 1 221 ? 28.091 -5.547 -7.332 1.00 79.69 221 ASP A O 1
ATOM 1783 N N . GLU A 1 222 ? 27.806 -3.629 -6.195 1.00 86.12 222 GLU A N 1
ATOM 1784 C CA . GLU A 1 222 ? 29.206 -3.496 -5.759 1.00 86.12 222 GLU A CA 1
ATOM 1785 C C . GLU A 1 222 ? 29.676 -4.699 -4.929 1.00 86.12 222 GLU A C 1
ATOM 1787 O O . GLU A 1 222 ? 30.776 -5.216 -5.127 1.00 86.12 222 GLU A O 1
ATOM 1792 N N . TYR A 1 223 ? 28.845 -5.176 -3.997 1.00 87.12 223 TYR A N 1
ATOM 1793 C CA . TYR A 1 223 ? 29.157 -6.360 -3.196 1.00 87.12 223 TYR A CA 1
ATOM 1794 C C . TYR A 1 223 ? 29.266 -7.627 -4.058 1.00 87.12 223 TYR A C 1
ATOM 1796 O O . TYR A 1 223 ? 30.169 -8.440 -3.857 1.00 87.12 223 TYR A O 1
ATOM 1804 N N . GLN A 1 224 ? 28.367 -7.807 -5.030 1.00 81.50 224 GLN A N 1
ATOM 1805 C CA . GLN A 1 224 ? 28.426 -8.940 -5.956 1.00 81.50 224 GLN A CA 1
ATOM 1806 C C . GLN A 1 224 ? 29.652 -8.874 -6.869 1.00 81.50 224 GLN A C 1
ATOM 1808 O O . GLN A 1 224 ? 30.230 -9.917 -7.166 1.00 81.50 224 GLN A O 1
ATOM 1813 N N . GLU A 1 225 ? 30.057 -7.680 -7.302 1.00 80.31 225 GLU A N 1
ATOM 1814 C CA . GLU A 1 225 ? 31.268 -7.481 -8.103 1.00 80.31 225 GLU A CA 1
ATOM 1815 C C . GLU A 1 225 ? 32.529 -7.790 -7.281 1.00 80.31 225 GLU A C 1
ATOM 1817 O O . GLU A 1 225 ? 33.372 -8.552 -7.747 1.00 80.31 225 GLU A O 1
ATOM 1822 N N . LYS A 1 226 ? 32.601 -7.346 -6.018 1.00 80.12 226 LYS A N 1
ATOM 1823 C CA . LYS A 1 226 ? 33.696 -7.699 -5.091 1.00 80.12 226 LYS A CA 1
ATOM 1824 C C . LYS A 1 226 ? 33.789 -9.192 -4.775 1.00 80.12 226 LYS A C 1
ATOM 1826 O O . LYS A 1 226 ? 34.879 -9.677 -4.533 1.00 80.12 226 LYS A O 1
ATOM 1831 N N . LYS A 1 227 ? 32.666 -9.916 -4.746 1.00 76.94 227 LYS A N 1
ATOM 1832 C CA . LYS A 1 227 ? 32.638 -11.368 -4.486 1.00 76.94 227 LYS A CA 1
ATOM 1833 C C . LYS A 1 227 ? 33.057 -12.209 -5.704 1.00 76.94 227 LYS A C 1
ATOM 1835 O O . LYS A 1 227 ? 33.299 -13.403 -5.563 1.00 76.94 227 LYS A O 1
ATOM 1840 N N . ARG A 1 228 ? 33.039 -11.625 -6.905 1.00 66.38 228 ARG A N 1
ATOM 1841 C CA . ARG A 1 228 ? 33.402 -12.298 -8.165 1.00 66.38 228 ARG A CA 1
ATOM 1842 C C . ARG A 1 228 ? 34.876 -12.124 -8.544 1.00 66.38 228 ARG A C 1
ATOM 1844 O O . ARG A 1 228 ? 35.313 -12.822 -9.455 1.00 66.38 228 ARG A O 1
ATOM 1851 N N . LEU A 1 229 ? 35.574 -11.190 -7.898 1.00 50.31 229 LEU A N 1
ATOM 1852 C CA . LEU A 1 229 ? 37.027 -11.013 -7.942 1.00 50.31 229 LEU A CA 1
ATOM 1853 C C . LEU A 1 229 ? 37.679 -11.894 -6.873 1.00 50.31 229 LEU A C 1
ATOM 1855 O O . LEU A 1 229 ? 38.780 -12.405 -7.159 1.00 50.31 229 LEU A O 1
#

Radius of gyration: 23.51 Å; chains: 1; bounding box: 63×39×62 Å